Protein AF-A0A1Q7TUD4-F1 (afdb_monomer_lite)

Secondary structure (DSSP, 8-state):
-EEEEETTT-HHHHHHHHH--EE--SSGGG-EE--EEEEETT-BHHHHHHHHHHTTTT-EEEEE--EETTEEEEESSTTTPPEEEHHHHHHHHHHHHHHHHHHHHHTS-HHHHHHHHHHHHHHHSTT---S---HHHHHHHHHHHHHHHHHHTT-SSHHHHHHHHHHHHHHHHTT-SEEEEE-TT--HHHHHHHHHHHT-SEEEEESS-EEEEEE-EEE--HHHHHHHHHHHTS--SS----TT------------TTS--TT--------EEEEEEE--SSSS--EEEEEEES-HHHHHHHIIIII-TT----SS-EEEEEEE-TTTSSSSEE-TTSHHHHHTEEETTBPPSS---ST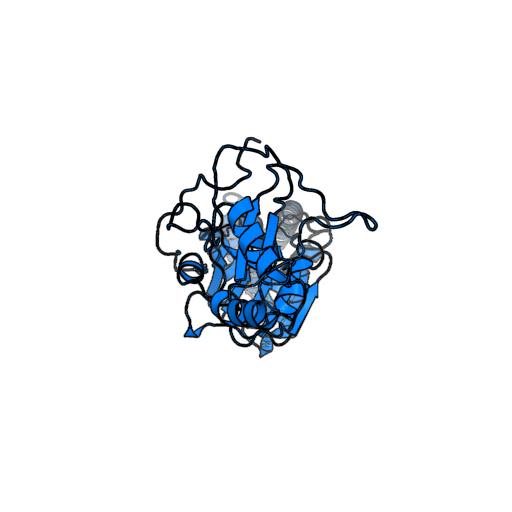T-TT-S--

Foldseek 3Di:
DEEEEACAQCVQVVQFCVQFQWFDALDNVPTDGHPYYHHDYLDALLVVLVVLLVVLVVLEYEYEAAAAQQAGQHANDPQPFDGLGLVLLVLLLVVLVLVVLVVVLVPDDLVVNQVSLVVSQCVLPNPPDDDGDHSVVSVVVVQVVLQVSCVNRPAPGSVRSVVSSVSQVSLLVSARQEYEYEYAQHHQSRQQSVCSSRNYVKYKYFNHGKDKEKEFAPQDAQLVVVVVQVVVPHAAPAAPDDPPDQDPPPDDDDDDPDDDDPRDDDDDDDAKGKHKDFNDLDDDRHIYMYIYTNHQVRVVVCCCQFAHPPGNDRDGMGMFMWGQPPPPDPHRIGHRPRPVRSQRMQMHPGGRPDDDPPPDDSPPPDD

Structure (mmCIF, N/CA/C/O backbone):
data_AF-A0A1Q7TUD4-F1
#
_entry.id   AF-A0A1Q7TUD4-F1
#
loop_
_atom_site.group_PDB
_atom_site.id
_atom_site.type_symbol
_atom_site.label_atom_id
_atom_site.label_alt_id
_atom_site.label_comp_id
_atom_site.label_asym_id
_atom_site.label_entity_id
_atom_site.label_seq_id
_atom_site.pdbx_PDB_ins_code
_atom_site.Cartn_x
_atom_site.Cartn_y
_atom_site.Cartn_z
_atom_site.occupancy
_atom_site.B_iso_or_equiv
_atom_site.auth_seq_id
_atom_site.auth_comp_id
_atom_site.auth_asym_id
_atom_site.auth_atom_id
_atom_site.pdbx_PDB_model_num
ATOM 1 N N . MET A 1 1 ? 1.289 -15.223 -5.614 1.00 92.19 1 MET A N 1
ATOM 2 C CA . MET A 1 1 ? 0.840 -14.013 -4.876 1.00 92.19 1 MET A CA 1
ATOM 3 C C . MET A 1 1 ? -0.143 -13.177 -5.706 1.00 92.19 1 MET A C 1
ATOM 5 O O . MET A 1 1 ? -0.110 -13.234 -6.935 1.00 92.19 1 MET A O 1
ATOM 9 N N . ARG A 1 2 ? -1.008 -12.377 -5.057 1.00 96.69 2 ARG A N 1
ATOM 10 C CA . ARG A 1 2 ? -1.878 -11.375 -5.712 1.00 96.69 2 ARG A CA 1
ATOM 11 C C . ARG A 1 2 ? -1.279 -9.967 -5.675 1.00 96.69 2 ARG A C 1
ATOM 13 O O . ARG A 1 2 ? -0.801 -9.537 -4.630 1.00 96.69 2 ARG A O 1
ATOM 20 N N . ALA A 1 3 ? -1.395 -9.243 -6.788 1.00 98.19 3 ALA A N 1
ATOM 21 C CA . ALA A 1 3 ? -1.060 -7.823 -6.887 1.00 98.19 3 ALA A CA 1
ATOM 22 C C . ALA A 1 3 ? -2.335 -6.966 -6.949 1.00 98.19 3 ALA A C 1
ATOM 24 O O . ALA A 1 3 ? -3.092 -7.058 -7.915 1.00 98.19 3 ALA A O 1
ATOM 25 N N . ILE A 1 4 ? -2.570 -6.139 -5.932 1.00 98.62 4 ILE A N 1
ATOM 26 C CA . ILE A 1 4 ? -3.662 -5.165 -5.838 1.00 98.62 4 ILE A CA 1
ATOM 27 C C . ILE A 1 4 ? -3.132 -3.831 -6.366 1.00 98.62 4 ILE A C 1
ATOM 29 O O . ILE A 1 4 ? -2.199 -3.272 -5.796 1.00 98.62 4 ILE A O 1
ATOM 33 N N . ILE A 1 5 ? -3.686 -3.333 -7.470 1.00 98.56 5 ILE A N 1
ATOM 34 C CA . ILE A 1 5 ? -3.103 -2.208 -8.215 1.00 98.56 5 ILE A CA 1
ATOM 35 C C . ILE A 1 5 ? -4.102 -1.062 -8.322 1.00 98.56 5 ILE A C 1
ATOM 37 O O . ILE A 1 5 ? -5.233 -1.279 -8.756 1.00 98.56 5 ILE A O 1
ATOM 41 N N . ASP A 1 6 ? -3.655 0.156 -8.017 1.00 97.69 6 ASP A N 1
ATOM 42 C CA . ASP A 1 6 ? -4.365 1.392 -8.344 1.00 97.69 6 ASP A CA 1
ATOM 43 C C . ASP A 1 6 ? -4.457 1.570 -9.865 1.00 97.69 6 ASP A C 1
ATOM 45 O O . ASP A 1 6 ? -3.569 2.121 -10.517 1.00 97.69 6 ASP A O 1
ATOM 49 N N . ALA A 1 7 ? -5.544 1.086 -10.454 1.00 97.06 7 ALA A N 1
ATOM 50 C CA . ALA A 1 7 ? -5.737 1.127 -11.896 1.00 97.06 7 ALA A CA 1
ATOM 51 C C . ALA A 1 7 ? -6.083 2.533 -12.405 1.00 97.06 7 ALA A C 1
ATOM 53 O O . ALA A 1 7 ? -5.987 2.779 -13.607 1.00 97.06 7 ALA A O 1
ATOM 54 N N . THR A 1 8 ? -6.486 3.448 -11.516 1.00 94.44 8 THR A N 1
ATOM 55 C CA . THR A 1 8 ? -6.792 4.837 -11.877 1.00 94.44 8 THR A CA 1
ATOM 56 C C . THR A 1 8 ? -5.534 5.698 -11.831 1.00 94.44 8 THR A C 1
ATOM 58 O O . THR A 1 8 ? -5.272 6.434 -12.779 1.00 94.44 8 THR A O 1
ATOM 61 N N . GLY A 1 9 ? -4.744 5.602 -10.758 1.00 91.88 9 GLY A N 1
ATOM 62 C CA . GLY A 1 9 ? -3.522 6.390 -10.584 1.00 91.88 9 GLY A CA 1
ATOM 63 C C . GLY A 1 9 ? -2.279 5.796 -11.253 1.00 91.88 9 GLY A C 1
ATOM 64 O O . GLY A 1 9 ? -1.357 6.544 -11.589 1.00 91.88 9 GLY A O 1
ATOM 65 N N . LEU A 1 10 ? -2.237 4.474 -11.462 1.00 94.06 10 LEU A N 1
ATOM 66 C CA . LEU A 1 10 ? -1.104 3.741 -12.041 1.00 94.06 10 LEU A CA 1
ATOM 67 C C . LEU A 1 10 ? -1.545 2.690 -13.089 1.00 94.06 10 LEU A C 1
ATOM 69 O O . LEU A 1 10 ? -1.155 1.520 -12.999 1.00 94.06 10 LEU A O 1
ATOM 73 N N . PRO A 1 11 ? -2.310 3.056 -14.137 1.00 95.38 11 PRO A N 1
ATOM 74 C CA . PRO A 1 11 ? -2.762 2.104 -15.163 1.00 95.38 11 PRO A CA 1
ATOM 75 C C . PRO A 1 11 ? -1.611 1.349 -15.855 1.00 95.38 11 PRO A C 1
ATOM 77 O O . PRO A 1 11 ? -1.751 0.194 -16.267 1.00 95.38 11 PRO A O 1
ATOM 80 N N . GLN A 1 12 ? -0.438 1.972 -15.951 1.00 95.44 12 GLN A N 1
ATOM 81 C CA . GLN A 1 12 ? 0.771 1.364 -16.491 1.00 95.44 12 GLN A CA 1
ATOM 82 C C . GLN A 1 12 ? 1.296 0.186 -15.658 1.00 95.44 12 GLN A C 1
ATOM 84 O O . GLN A 1 12 ? 1.829 -0.759 -16.238 1.00 95.44 12 GLN A O 1
ATOM 89 N N . ALA A 1 13 ? 1.077 0.172 -14.338 1.00 96.94 13 ALA A N 1
ATOM 90 C CA . ALA A 1 13 ? 1.470 -0.944 -13.480 1.00 96.94 13 ALA A CA 1
ATOM 91 C C . ALA A 1 13 ? 0.696 -2.225 -13.827 1.00 96.94 13 ALA A C 1
ATOM 93 O O . ALA A 1 13 ? 1.268 -3.312 -13.861 1.00 96.94 13 ALA A O 1
ATOM 94 N N . VAL A 1 14 ? -0.589 -2.102 -14.184 1.00 97.69 14 VAL A N 1
ATOM 95 C CA . VAL A 1 14 ? -1.398 -3.241 -14.654 1.00 97.69 14 VAL A CA 1
ATOM 96 C C . VAL A 1 14 ? -0.775 -3.860 -15.907 1.00 97.69 14 VAL A C 1
ATOM 98 O O . VAL A 1 14 ? -0.671 -5.081 -16.019 1.00 97.69 14 VAL A O 1
ATOM 101 N N . SER A 1 15 ? -0.343 -3.023 -16.852 1.00 96.38 15 SER A N 1
ATOM 102 C CA . SER A 1 15 ? 0.298 -3.482 -18.089 1.00 96.38 15 SER A CA 1
ATOM 103 C C . SER A 1 15 ? 1.679 -4.084 -17.827 1.00 96.38 15 SER A C 1
ATOM 105 O O . SER A 1 15 ? 2.001 -5.128 -18.392 1.00 96.38 15 SER A O 1
ATOM 107 N N . TYR A 1 16 ? 2.457 -3.460 -16.939 1.00 97.19 16 TYR A N 1
ATOM 108 C CA . TYR A 1 16 ? 3.763 -3.944 -16.503 1.00 97.19 16 TYR A CA 1
ATOM 109 C C . TYR A 1 16 ? 3.657 -5.352 -15.908 1.00 97.19 16 TYR A C 1
ATOM 111 O O . TYR A 1 16 ? 4.216 -6.285 -16.473 1.00 97.19 16 TYR A O 1
ATOM 119 N N . TYR A 1 17 ? 2.849 -5.557 -14.865 1.00 97.50 17 TYR A N 1
ATOM 120 C CA . TYR A 1 17 ? 2.770 -6.857 -14.187 1.00 97.50 17 TYR A CA 1
ATOM 121 C C . TYR A 1 17 ? 2.127 -7.965 -15.028 1.00 97.50 17 TYR A C 1
ATOM 123 O O . TYR A 1 17 ? 2.383 -9.148 -14.803 1.00 97.50 17 TYR A O 1
ATOM 131 N N . ARG A 1 18 ? 1.324 -7.622 -16.047 1.00 96.56 18 ARG A N 1
ATOM 132 C CA . ARG A 1 18 ? 0.854 -8.612 -17.035 1.00 96.56 18 ARG A CA 1
ATOM 133 C C . ARG A 1 18 ? 2.005 -9.188 -17.853 1.00 96.56 18 ARG A C 1
ATOM 135 O O . ARG A 1 18 ? 1.961 -10.371 -18.190 1.00 96.56 18 ARG A O 1
ATOM 142 N N . MET A 1 19 ? 2.986 -8.351 -18.184 1.00 96.75 19 MET A N 1
ATOM 143 C CA . MET A 1 19 ? 4.167 -8.705 -18.971 1.00 96.75 19 MET A CA 1
ATOM 144 C C . MET A 1 19 ? 5.291 -9.283 -18.103 1.00 96.75 19 MET A C 1
ATOM 146 O O . MET A 1 19 ? 5.994 -10.197 -18.531 1.00 96.75 19 MET A O 1
ATOM 150 N N . PHE A 1 20 ? 5.415 -8.781 -16.880 1.00 96.62 20 PHE A N 1
ATOM 151 C CA . PHE A 1 20 ? 6.489 -9.043 -15.935 1.00 96.62 20 PHE A CA 1
ATOM 152 C C . PHE A 1 20 ? 5.887 -9.585 -14.627 1.00 96.62 20 PHE A C 1
ATOM 154 O O . PHE A 1 20 ? 5.683 -8.829 -13.681 1.00 96.62 20 PHE A O 1
ATOM 161 N N . PRO A 1 21 ? 5.532 -10.884 -14.562 1.00 96.31 21 PRO A N 1
ATOM 162 C CA . PRO A 1 21 ? 4.754 -11.458 -13.461 1.00 96.31 21 PRO A CA 1
ATOM 163 C C . PRO A 1 21 ? 5.616 -11.819 -12.240 1.00 96.31 21 PRO A C 1
ATOM 165 O O . PRO A 1 21 ? 5.303 -12.763 -11.517 1.00 96.31 21 PRO A O 1
ATOM 168 N N . ARG A 1 22 ? 6.730 -11.124 -12.023 1.00 95.50 22 ARG A N 1
ATOM 169 C CA . ARG A 1 22 ? 7.575 -11.285 -10.838 1.00 95.50 22 ARG A CA 1
ATOM 170 C C . ARG A 1 22 ? 7.871 -9.926 -10.242 1.00 95.50 22 ARG A C 1
ATOM 172 O O . ARG A 1 22 ? 7.641 -8.904 -10.873 1.00 95.50 22 ARG A O 1
ATOM 179 N N . GLU A 1 23 ? 8.362 -9.912 -9.021 1.00 95.06 23 GLU A N 1
ATOM 180 C CA . GLU A 1 23 ? 8.777 -8.681 -8.369 1.00 95.06 23 GLU A CA 1
ATOM 181 C C . GLU A 1 23 ? 9.902 -9.019 -7.387 1.00 95.06 23 GLU A C 1
ATOM 183 O O . GLU A 1 23 ? 9.685 -9.838 -6.489 1.00 95.06 23 GLU A O 1
ATOM 188 N N . PRO A 1 24 ? 11.106 -8.451 -7.558 1.00 95.12 24 PRO A N 1
ATOM 189 C CA . PRO A 1 24 ? 12.178 -8.627 -6.593 1.00 95.12 24 PRO A CA 1
ATOM 190 C C . PRO A 1 24 ? 11.783 -8.055 -5.236 1.00 95.12 24 PRO A C 1
ATOM 192 O O . PRO A 1 24 ? 11.241 -6.950 -5.149 1.00 95.12 24 PRO A O 1
ATOM 195 N N . ALA A 1 25 ? 12.083 -8.795 -4.177 1.00 94.75 25 ALA A N 1
ATOM 196 C CA . ALA A 1 25 ? 11.963 -8.310 -2.809 1.00 94.75 25 ALA A CA 1
ATOM 197 C C . ALA A 1 25 ? 13.322 -7.827 -2.282 1.00 94.75 25 ALA A C 1
ATOM 199 O O . ALA A 1 25 ? 14.342 -7.860 -2.978 1.00 94.75 25 ALA A O 1
ATOM 200 N N . ARG A 1 26 ? 13.368 -7.375 -1.024 1.00 91.88 26 ARG A N 1
ATOM 201 C CA . ARG A 1 26 ? 14.638 -6.983 -0.391 1.00 91.88 26 ARG A CA 1
ATOM 202 C C . ARG A 1 26 ? 15.623 -8.157 -0.323 1.00 91.88 26 ARG A C 1
ATOM 204 O O . ARG A 1 26 ? 16.806 -7.975 -0.589 1.00 91.88 26 ARG A O 1
ATOM 211 N N . SER A 1 27 ? 15.131 -9.352 0.008 1.00 91.50 27 SER A N 1
ATOM 212 C CA . SER A 1 27 ? 15.886 -10.611 -0.052 1.00 91.50 27 SER A CA 1
ATOM 213 C C . SER A 1 27 ? 15.501 -11.396 -1.305 1.00 91.50 27 SER A C 1
ATOM 215 O O . SER A 1 27 ? 14.346 -11.364 -1.716 1.00 91.50 27 SER A O 1
ATOM 217 N N . SER A 1 28 ? 16.440 -12.125 -1.909 1.00 92.25 28 SER A N 1
ATOM 218 C CA . SER A 1 28 ? 16.157 -12.988 -3.067 1.00 92.25 28 SER A CA 1
ATOM 219 C C . SER A 1 28 ? 15.286 -14.192 -2.719 1.00 92.25 28 SER A C 1
ATOM 221 O O . SER A 1 28 ? 14.516 -14.648 -3.558 1.00 92.25 28 SER A O 1
ATOM 223 N N . GLU A 1 29 ? 15.364 -14.683 -1.481 1.00 92.50 29 GLU A N 1
ATOM 224 C CA . GLU A 1 29 ? 14.483 -15.741 -0.957 1.00 92.50 29 GLU A CA 1
ATOM 225 C C . GLU A 1 29 ? 13.015 -15.299 -0.909 1.00 92.50 29 GLU A C 1
ATOM 227 O O . GLU A 1 29 ? 12.105 -16.122 -0.918 1.00 92.50 29 GLU A O 1
ATOM 232 N N . ASP A 1 30 ? 12.803 -13.984 -0.893 1.00 93.25 30 ASP A N 1
ATOM 233 C CA . ASP A 1 30 ? 11.508 -13.339 -0.777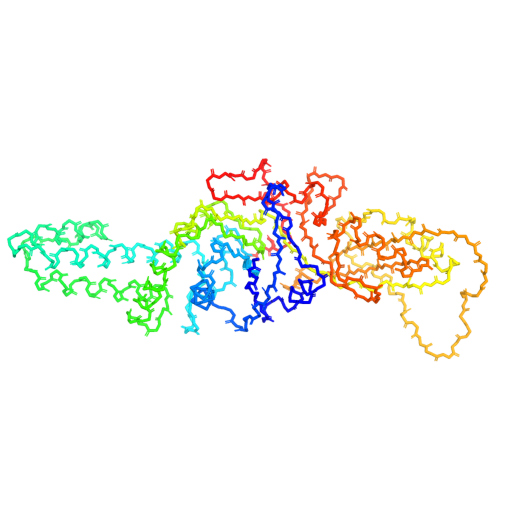 1.00 93.25 30 ASP A CA 1
ATOM 234 C C . ASP A 1 30 ? 10.919 -12.913 -2.133 1.00 93.25 30 ASP A C 1
ATOM 236 O O . ASP A 1 30 ? 9.838 -12.323 -2.168 1.00 93.25 30 ASP A O 1
ATOM 240 N N . ASP A 1 31 ? 11.599 -13.202 -3.247 1.00 95.19 31 ASP A N 1
ATOM 241 C CA . ASP A 1 31 ? 11.144 -12.812 -4.580 1.00 95.19 31 ASP A CA 1
ATOM 242 C C . ASP A 1 31 ? 9.741 -13.334 -4.890 1.00 95.19 31 ASP A C 1
ATOM 244 O O . ASP A 1 31 ? 9.399 -14.502 -4.695 1.00 95.19 31 ASP A O 1
ATOM 248 N N . MET A 1 32 ? 8.918 -12.445 -5.432 1.00 94.38 32 MET A N 1
ATOM 249 C CA . MET A 1 32 ? 7.503 -12.708 -5.619 1.00 94.38 32 MET A CA 1
ATOM 250 C C . MET A 1 32 ? 7.218 -13.195 -7.034 1.00 94.38 32 MET A C 1
ATOM 252 O O . MET A 1 32 ? 7.760 -12.679 -8.013 1.00 94.38 32 MET A O 1
ATOM 256 N N . THR A 1 33 ? 6.283 -14.138 -7.149 1.00 96.00 33 THR A N 1
ATOM 257 C CA . THR A 1 33 ? 5.599 -14.455 -8.409 1.00 96.00 33 THR A CA 1
ATOM 258 C C . THR A 1 33 ? 4.138 -14.024 -8.309 1.00 96.00 33 THR A C 1
ATOM 260 O O . THR A 1 33 ? 3.424 -14.370 -7.362 1.00 96.00 33 THR A O 1
ATOM 263 N N . ILE A 1 34 ? 3.704 -13.221 -9.278 1.00 96.25 34 ILE A N 1
ATOM 264 C CA . ILE A 1 34 ? 2.380 -12.610 -9.338 1.00 96.25 34 ILE A CA 1
ATOM 265 C C . ILE A 1 34 ? 1.499 -13.462 -10.243 1.00 96.25 34 ILE A C 1
ATOM 267 O O . ILE A 1 34 ? 1.597 -13.426 -11.471 1.00 96.25 34 ILE A O 1
ATOM 271 N N . ASP A 1 35 ? 0.597 -14.205 -9.616 1.00 94.75 35 ASP A N 1
ATOM 272 C CA . ASP A 1 35 ? -0.299 -15.133 -10.308 1.00 94.75 35 ASP A CA 1
ATOM 273 C C . ASP A 1 35 ? -1.588 -14.437 -10.742 1.00 94.75 35 ASP A C 1
ATOM 275 O O . ASP A 1 35 ? -2.213 -14.801 -11.739 1.00 94.75 35 ASP A O 1
ATOM 279 N N . ARG A 1 36 ? -1.991 -13.403 -9.994 1.00 97.12 36 ARG A N 1
ATOM 280 C CA . ARG A 1 36 ? -3.241 -12.682 -10.219 1.00 97.12 36 ARG A CA 1
ATOM 281 C C . ARG A 1 36 ? -3.070 -11.189 -9.990 1.00 97.12 36 ARG A C 1
ATOM 283 O O . ARG A 1 36 ? -2.603 -10.753 -8.942 1.00 97.12 36 ARG A O 1
ATOM 290 N N . ILE A 1 37 ? -3.526 -10.417 -10.968 1.00 98.19 37 ILE A N 1
ATOM 291 C CA . ILE A 1 37 ? -3.574 -8.956 -10.918 1.00 98.19 37 ILE A CA 1
ATOM 292 C C . ILE A 1 37 ? -5.011 -8.538 -10.627 1.00 98.19 37 ILE A C 1
ATOM 294 O O . ILE A 1 37 ? -5.938 -8.974 -11.313 1.00 98.19 37 ILE A O 1
ATOM 298 N N . ILE A 1 38 ? -5.184 -7.693 -9.619 1.00 98.38 38 ILE A N 1
ATOM 299 C CA . ILE A 1 38 ? -6.459 -7.139 -9.180 1.00 98.38 38 ILE A CA 1
ATOM 300 C C . ILE A 1 38 ? -6.406 -5.628 -9.419 1.00 98.38 38 ILE A C 1
ATOM 302 O O . ILE A 1 38 ? -5.927 -4.884 -8.561 1.00 98.38 38 ILE A O 1
ATOM 306 N N . PRO A 1 39 ? -6.839 -5.158 -10.602 1.00 98.25 39 PRO A N 1
ATOM 307 C CA . PRO A 1 39 ? -6.959 -3.733 -10.855 1.00 98.25 39 PRO A CA 1
ATOM 308 C C . PRO A 1 39 ? -8.140 -3.175 -10.052 1.00 98.25 39 PRO A C 1
ATOM 310 O O . PRO A 1 39 ? -9.272 -3.632 -10.207 1.00 98.25 39 PRO A O 1
ATOM 313 N N . VAL A 1 40 ? -7.876 -2.181 -9.209 1.00 97.94 40 VAL A N 1
ATOM 314 C CA . VAL A 1 40 ? -8.891 -1.459 -8.438 1.00 97.94 40 VAL A CA 1
ATOM 315 C C . VAL A 1 40 ? -8.960 -0.034 -8.969 1.00 97.94 40 VAL A C 1
ATOM 317 O O . VAL A 1 40 ? -7.983 0.711 -8.912 1.00 97.94 40 VAL A O 1
ATOM 320 N N . HIS A 1 41 ? -10.112 0.345 -9.514 1.00 96.19 41 HIS A N 1
ATOM 321 C CA . HIS A 1 41 ? -10.367 1.720 -9.935 1.00 96.19 41 HIS A CA 1
ATOM 322 C C . HIS A 1 41 ? -10.764 2.568 -8.728 1.00 96.19 41 HIS A C 1
ATOM 324 O O . HIS A 1 41 ? -11.562 2.123 -7.908 1.00 96.19 41 HIS A O 1
ATOM 330 N N . HIS A 1 42 ? -10.228 3.788 -8.648 1.00 93.94 42 HIS A N 1
ATOM 331 C CA . HIS A 1 42 ? -10.423 4.706 -7.521 1.00 93.94 42 HIS A CA 1
ATOM 332 C C . HIS A 1 42 ? -10.070 4.039 -6.187 1.00 93.94 42 HIS A C 1
ATOM 334 O O . HIS A 1 42 ? -10.904 3.940 -5.289 1.00 93.94 42 HIS A O 1
ATOM 340 N N . ILE A 1 43 ? -8.838 3.526 -6.098 1.00 95.69 43 ILE A N 1
ATOM 341 C CA . ILE A 1 43 ? -8.395 2.734 -4.954 1.00 95.69 43 ILE A CA 1
ATOM 342 C C . ILE A 1 43 ? -8.566 3.501 -3.634 1.00 95.69 43 ILE A C 1
ATOM 344 O O . ILE A 1 43 ? -8.269 4.693 -3.525 1.00 95.69 43 ILE A O 1
ATOM 348 N N . THR A 1 44 ? -9.028 2.784 -2.618 1.00 97.19 44 THR A N 1
ATOM 349 C CA . THR A 1 44 ? -9.092 3.240 -1.230 1.00 97.19 44 THR A CA 1
ATOM 350 C C . THR A 1 44 ? -8.444 2.187 -0.344 1.00 97.19 44 THR A C 1
ATOM 352 O O . THR A 1 44 ? -8.356 1.018 -0.733 1.00 97.19 44 THR A O 1
ATOM 355 N N . LEU A 1 45 ? -8.019 2.572 0.858 1.00 97.88 45 LEU A N 1
ATOM 356 C CA . LEU A 1 45 ? -7.499 1.609 1.826 1.00 97.88 45 LEU A CA 1
ATOM 357 C C . LEU A 1 45 ? -8.558 0.557 2.163 1.00 97.88 45 LEU A C 1
ATOM 359 O O . LEU A 1 45 ? -8.248 -0.624 2.216 1.00 97.88 45 LEU A O 1
ATOM 363 N N . GLU A 1 46 ? -9.817 0.964 2.317 1.00 97.44 46 GLU A N 1
ATOM 364 C CA . GLU A 1 46 ? -10.935 0.046 2.511 1.00 97.44 46 GLU A CA 1
ATOM 365 C C . GLU A 1 46 ? -11.030 -1.011 1.397 1.00 97.44 46 GLU A C 1
ATOM 367 O O . GLU A 1 46 ? -11.134 -2.202 1.691 1.00 97.44 46 GLU A O 1
ATOM 372 N N . ALA A 1 47 ? -10.926 -0.605 0.127 1.00 97.75 47 ALA A N 1
ATOM 373 C CA . ALA A 1 47 ? -10.941 -1.539 -0.996 1.00 97.75 47 ALA A CA 1
ATOM 374 C C . ALA A 1 47 ? -9.714 -2.466 -0.988 1.00 97.75 47 ALA A C 1
ATOM 376 O O . ALA A 1 47 ? -9.828 -3.642 -1.336 1.00 97.75 47 ALA A O 1
ATOM 377 N N . VAL A 1 48 ? -8.547 -1.967 -0.566 1.00 98.44 48 VAL A N 1
ATOM 378 C CA . VAL A 1 48 ? -7.349 -2.796 -0.360 1.00 98.44 48 VAL A CA 1
ATOM 379 C C . VAL A 1 48 ? -7.602 -3.848 0.719 1.00 98.44 48 VAL A C 1
ATOM 381 O O . VAL A 1 48 ? -7.320 -5.019 0.476 1.00 98.44 48 VAL A O 1
ATOM 384 N N . LEU A 1 49 ? -8.187 -3.474 1.864 1.00 98.56 49 LEU A N 1
ATOM 385 C CA . LEU A 1 49 ? -8.528 -4.414 2.937 1.00 98.56 49 LEU A CA 1
ATOM 386 C C . LEU A 1 49 ? -9.499 -5.497 2.450 1.00 98.56 49 LEU A C 1
ATOM 388 O O . LEU A 1 49 ? -9.290 -6.672 2.746 1.00 98.56 49 LEU A O 1
ATOM 392 N N . ASP A 1 50 ? -10.497 -5.143 1.636 1.00 98.38 50 ASP A N 1
ATOM 393 C CA . ASP A 1 50 ? -11.414 -6.120 1.034 1.00 98.38 50 ASP A CA 1
ATOM 394 C C . ASP A 1 50 ? -10.672 -7.134 0.150 1.00 98.38 50 ASP A C 1
ATOM 396 O O . ASP A 1 50 ? -10.898 -8.346 0.244 1.00 98.38 50 ASP A O 1
ATOM 400 N N . GLN A 1 51 ? -9.738 -6.663 -0.684 1.00 98.31 51 GLN A N 1
ATOM 401 C CA . GLN A 1 51 ? -8.935 -7.549 -1.530 1.00 98.31 51 GLN A CA 1
ATOM 402 C C . GLN A 1 51 ? -7.946 -8.396 -0.724 1.00 98.31 51 GLN A C 1
ATOM 404 O O . GLN A 1 51 ? -7.730 -9.560 -1.071 1.00 98.31 51 GLN A O 1
ATOM 409 N N . MET A 1 52 ? -7.387 -7.860 0.364 1.00 98.38 52 MET A N 1
ATOM 410 C CA . MET A 1 52 ? -6.572 -8.628 1.304 1.00 98.38 52 MET A CA 1
ATOM 411 C C . MET A 1 52 ? -7.404 -9.735 1.952 1.00 98.38 52 MET A C 1
ATOM 413 O O . MET A 1 52 ? -7.023 -10.897 1.889 1.00 98.38 52 MET A O 1
ATOM 417 N N . LEU A 1 53 ? -8.592 -9.445 2.483 1.00 98.25 53 LEU A N 1
ATOM 418 C CA . LEU A 1 53 ? -9.458 -10.470 3.077 1.00 98.25 53 LEU A CA 1
ATOM 419 C C . LEU A 1 53 ? -9.843 -11.567 2.075 1.00 98.25 53 LEU A C 1
ATOM 421 O O . LEU A 1 53 ? -9.835 -12.751 2.421 1.00 98.25 53 LEU A O 1
ATOM 425 N N . ALA A 1 54 ? -10.091 -11.205 0.815 1.00 97.38 54 ALA A N 1
ATOM 426 C CA . ALA A 1 54 ? -10.310 -12.169 -0.264 1.00 97.38 54 ALA A CA 1
ATOM 427 C C . ALA A 1 54 ? -9.056 -13.008 -0.600 1.00 97.38 54 ALA A C 1
ATOM 429 O O . ALA A 1 54 ? -9.167 -14.059 -1.241 1.00 97.38 54 ALA A O 1
ATOM 430 N N . ALA A 1 55 ? -7.869 -12.538 -0.213 1.00 94.94 55 ALA A N 1
ATOM 431 C CA . ALA A 1 55 ? -6.552 -13.140 -0.419 1.00 94.94 55 ALA A CA 1
ATOM 432 C C . ALA A 1 55 ? -5.959 -13.793 0.839 1.00 94.94 55 ALA A C 1
ATOM 434 O O . ALA A 1 55 ? -4.817 -14.236 0.802 1.00 94.94 55 ALA A O 1
ATOM 435 N N . LYS A 1 56 ? -6.702 -13.883 1.949 1.00 93.75 56 LYS A N 1
ATOM 436 C CA . LYS A 1 56 ? -6.171 -14.328 3.254 1.00 93.75 56 LYS A CA 1
ATOM 437 C C . LYS A 1 56 ? -5.474 -15.694 3.257 1.00 93.75 56 LYS A C 1
ATOM 439 O O . LYS A 1 56 ? -4.629 -15.934 4.111 1.00 93.75 56 LYS A O 1
ATOM 444 N N . ALA A 1 57 ? -5.819 -16.579 2.318 1.00 93.88 57 ALA A N 1
ATOM 445 C CA . ALA A 1 57 ? -5.165 -17.878 2.158 1.00 93.88 57 ALA A CA 1
ATOM 446 C C . ALA A 1 57 ? -3.734 -17.767 1.602 1.00 93.88 57 ALA A C 1
ATOM 448 O O . ALA A 1 57 ? -2.914 -18.632 1.882 1.00 93.88 57 ALA A O 1
ATOM 449 N N . ASP A 1 58 ? -3.434 -16.701 0.854 1.00 92.38 58 ASP A N 1
ATOM 450 C CA . ASP A 1 58 ? -2.134 -16.496 0.213 1.00 92.38 58 ASP A CA 1
ATOM 451 C C . ASP A 1 58 ? -1.083 -16.005 1.221 1.00 92.38 58 ASP A C 1
ATOM 453 O O . ASP A 1 58 ? 0.107 -16.145 0.964 1.00 92.38 58 ASP A O 1
ATOM 457 N N . ARG A 1 59 ? -1.519 -15.412 2.348 1.00 92.75 59 ARG A N 1
ATOM 458 C CA . ARG A 1 59 ? -0.706 -14.839 3.450 1.00 92.75 59 ARG A CA 1
ATOM 459 C C . ARG A 1 59 ? 0.290 -13.752 3.050 1.00 92.75 59 ARG A C 1
ATOM 461 O O . ARG A 1 59 ? 0.856 -13.098 3.924 1.00 92.75 59 ARG A O 1
ATOM 468 N N . GLU A 1 60 ? 0.418 -13.486 1.759 1.00 95.88 60 GLU A N 1
ATOM 469 C CA . GLU A 1 60 ? 1.243 -12.438 1.198 1.00 95.88 60 GLU A CA 1
ATOM 470 C C . GLU A 1 60 ? 0.524 -11.719 0.053 1.00 95.88 60 GLU A C 1
ATOM 472 O O . GLU A 1 60 ? -0.168 -12.334 -0.767 1.00 95.88 60 GLU A O 1
ATOM 477 N N . VAL A 1 61 ? 0.709 -10.404 -0.028 1.00 97.94 61 VAL A N 1
ATOM 478 C CA . VAL A 1 61 ? 0.130 -9.563 -1.085 1.00 97.94 61 VAL A CA 1
ATOM 479 C C . VAL A 1 61 ? 1.110 -8.485 -1.526 1.00 97.94 61 VAL A C 1
ATOM 481 O O . VAL A 1 61 ? 1.921 -8.007 -0.734 1.00 97.94 61 VAL A O 1
ATOM 484 N N . LEU A 1 62 ? 0.978 -8.075 -2.785 1.00 98.56 62 LEU A N 1
ATOM 485 C CA . LEU A 1 62 ? 1.628 -6.898 -3.343 1.00 98.56 62 LEU A CA 1
ATOM 486 C C . LEU A 1 62 ? 0.584 -5.791 -3.535 1.00 98.56 62 LEU A C 1
ATOM 488 O O . LEU A 1 62 ? -0.448 -6.020 -4.161 1.00 98.56 62 LEU A O 1
ATOM 492 N N . ILE A 1 63 ? 0.853 -4.590 -3.036 1.00 98.62 63 ILE A N 1
ATOM 493 C CA . ILE A 1 63 ? 0.033 -3.389 -3.225 1.00 98.62 63 ILE A CA 1
ATOM 494 C C . ILE A 1 63 ? 0.816 -2.407 -4.094 1.00 98.62 63 ILE A C 1
ATOM 496 O O . ILE A 1 63 ? 1.944 -2.050 -3.770 1.00 98.62 63 ILE A O 1
ATOM 500 N N . VAL A 1 64 ? 0.223 -1.934 -5.187 1.00 98.38 64 VAL A N 1
ATOM 501 C CA . VAL A 1 64 ? 0.856 -0.980 -6.108 1.00 98.38 64 VAL A CA 1
ATOM 502 C C . VAL A 1 64 ? 0.009 0.282 -6.169 1.00 98.38 64 VAL A C 1
ATOM 504 O O . VAL A 1 64 ? -1.111 0.258 -6.678 1.00 98.38 64 VAL A O 1
ATOM 507 N N . ALA A 1 65 ? 0.530 1.377 -5.626 1.00 97.25 65 ALA A N 1
ATOM 508 C CA . ALA A 1 65 ? -0.194 2.635 -5.463 1.00 97.25 65 ALA A CA 1
ATOM 509 C C . ALA A 1 65 ? 0.777 3.819 -5.391 1.00 97.25 65 ALA A C 1
ATOM 511 O O . ALA A 1 65 ? 1.989 3.638 -5.299 1.00 97.25 65 ALA A O 1
ATOM 512 N N . HIS A 1 66 ? 0.258 5.045 -5.412 1.00 94.88 66 HIS A N 1
ATOM 513 C CA . HIS A 1 66 ? 1.072 6.215 -5.087 1.00 94.88 66 HIS A CA 1
ATOM 514 C C . HIS A 1 66 ? 1.356 6.291 -3.585 1.00 94.88 66 HIS A C 1
ATOM 516 O O . HIS A 1 66 ? 0.560 5.856 -2.751 1.00 94.88 66 HIS A O 1
ATOM 522 N N . GLY A 1 67 ? 2.498 6.875 -3.242 1.00 94.38 67 GLY A N 1
ATOM 523 C CA . GLY A 1 67 ? 2.947 7.026 -1.865 1.00 94.38 67 GLY A CA 1
ATOM 524 C C . GLY A 1 67 ? 3.817 8.257 -1.689 1.00 94.38 67 GLY A C 1
ATOM 525 O O . GLY A 1 67 ? 4.252 8.883 -2.659 1.00 94.38 67 GLY A O 1
ATOM 526 N N . GLU A 1 68 ? 4.051 8.587 -0.429 1.00 92.81 68 GLU A N 1
ATOM 527 C CA . GLU A 1 68 ? 5.027 9.568 0.014 1.00 92.81 68 GLU A CA 1
ATOM 528 C C . GLU A 1 68 ? 5.649 9.130 1.346 1.00 92.81 68 GLU A C 1
ATOM 530 O O . GLU A 1 68 ? 5.260 8.119 1.933 1.00 92.81 68 GLU A O 1
ATOM 535 N N . ALA A 1 69 ? 6.582 9.933 1.867 1.00 93.75 69 ALA A N 1
ATOM 536 C CA . ALA A 1 69 ? 7.320 9.617 3.094 1.00 93.75 69 ALA A CA 1
ATOM 537 C C . ALA A 1 69 ? 6.411 9.317 4.295 1.00 93.75 69 ALA A C 1
ATOM 539 O O . ALA A 1 69 ? 6.794 8.546 5.169 1.00 93.75 69 ALA A O 1
ATOM 540 N N . ARG A 1 70 ? 5.206 9.898 4.316 1.00 96.12 70 ARG A N 1
ATOM 541 C CA . ARG A 1 70 ? 4.224 9.745 5.394 1.00 96.12 70 ARG A CA 1
ATOM 542 C C . ARG A 1 70 ? 3.251 8.582 5.197 1.00 96.12 70 ARG A C 1
ATOM 544 O O . ARG A 1 70 ? 2.515 8.285 6.127 1.00 96.12 70 ARG A O 1
ATOM 551 N N . GLY A 1 71 ? 3.202 7.929 4.034 1.00 96.69 71 GLY A N 1
ATOM 552 C CA . GLY A 1 71 ? 2.292 6.803 3.792 1.00 96.69 71 GLY A CA 1
ATOM 553 C C . GLY A 1 71 ? 1.741 6.737 2.374 1.00 96.69 71 GLY A C 1
ATOM 554 O O . GLY A 1 71 ? 2.381 7.166 1.415 1.00 96.69 71 GLY A O 1
ATOM 555 N N . LEU A 1 72 ? 0.550 6.160 2.232 1.00 97.25 72 LEU A N 1
ATOM 556 C CA . LEU A 1 72 ? -0.072 5.909 0.935 1.00 97.25 72 LEU A CA 1
ATOM 557 C C . LEU A 1 72 ? -0.971 7.074 0.515 1.00 97.25 72 LEU A C 1
ATOM 559 O O . LEU A 1 72 ? -1.827 7.533 1.275 1.00 97.25 72 LEU A O 1
ATOM 563 N N . ILE A 1 73 ? -0.826 7.511 -0.737 1.00 94.94 73 ILE A N 1
ATOM 564 C CA . ILE A 1 73 ? -1.675 8.546 -1.338 1.00 94.94 73 ILE A CA 1
ATOM 565 C C . ILE A 1 73 ? -2.928 7.865 -1.904 1.00 94.94 73 ILE A C 1
ATOM 567 O O . ILE A 1 73 ? -3.112 7.733 -3.110 1.00 94.94 73 ILE A O 1
ATOM 571 N N . MET A 1 74 ? -3.777 7.385 -1.000 1.00 95.44 74 MET A N 1
ATOM 572 C CA . MET A 1 74 ? -5.116 6.868 -1.287 1.00 95.44 74 MET A CA 1
ATOM 573 C C . MET A 1 74 ? -6.037 7.203 -0.121 1.00 95.44 74 MET A C 1
ATOM 575 O O . MET A 1 74 ? -5.588 7.229 1.021 1.00 95.44 74 MET A O 1
ATOM 579 N N . HIS A 1 75 ? -7.316 7.443 -0.380 1.00 96.38 75 HIS A N 1
ATOM 580 C CA . HIS A 1 75 ? -8.281 7.720 0.683 1.00 96.38 75 HIS A CA 1
ATOM 581 C C . HIS A 1 75 ? -8.504 6.482 1.565 1.00 96.38 75 HIS A C 1
ATOM 583 O O . HIS A 1 75 ? -8.498 5.359 1.061 1.00 96.38 75 HIS A O 1
ATOM 589 N N . LEU A 1 76 ? -8.738 6.666 2.870 1.00 96.00 76 LEU A N 1
ATOM 590 C CA . LEU A 1 76 ? -9.170 5.579 3.759 1.00 96.00 76 LEU A CA 1
ATOM 591 C C . LEU A 1 76 ? -10.435 4.866 3.242 1.00 96.00 76 LEU A C 1
ATOM 593 O O . LEU A 1 76 ? -10.480 3.640 3.237 1.00 96.00 76 LEU A O 1
ATOM 597 N N . SER A 1 77 ? -11.432 5.619 2.771 1.00 93.69 77 SER A N 1
ATOM 598 C CA . SER A 1 77 ? -12.689 5.114 2.207 1.00 93.69 77 SER A CA 1
ATOM 599 C C . SER A 1 77 ? -13.171 5.980 1.036 1.00 93.69 77 SER A C 1
ATOM 601 O O . SER A 1 77 ? -12.625 7.046 0.750 1.00 93.69 77 SER A O 1
ATOM 603 N N . ALA A 1 78 ? -14.214 5.537 0.330 1.00 85.00 78 ALA A N 1
ATOM 604 C CA . ALA A 1 78 ? -14.713 6.231 -0.864 1.00 85.00 78 ALA A CA 1
ATOM 605 C C . ALA A 1 78 ? -15.355 7.608 -0.571 1.00 85.00 78 ALA A C 1
ATOM 607 O O . ALA A 1 78 ? -15.534 8.424 -1.475 1.00 85.00 78 ALA A O 1
ATOM 608 N N . LYS A 1 79 ? -15.710 7.896 0.688 1.00 80.50 79 LYS A N 1
ATOM 609 C CA . LYS A 1 79 ? -16.500 9.072 1.088 1.00 80.50 79 LYS A CA 1
ATOM 610 C C . LYS A 1 79 ? -15.634 10.287 1.463 1.00 80.50 79 LYS A C 1
ATOM 612 O O . LYS A 1 79 ? -15.759 10.797 2.567 1.00 80.50 79 LYS A O 1
ATOM 617 N N . ARG A 1 80 ? -14.779 10.771 0.547 1.00 73.25 80 ARG A N 1
ATOM 618 C CA . ARG A 1 80 ? -13.899 11.954 0.755 1.00 73.25 80 ARG A CA 1
ATOM 619 C C . ARG A 1 80 ? -13.134 11.929 2.094 1.00 73.25 80 ARG A C 1
ATOM 621 O O . ARG A 1 80 ? -12.999 12.962 2.742 1.00 73.25 80 ARG A O 1
ATOM 628 N N . SER A 1 81 ? -12.643 10.759 2.496 1.00 83.44 81 SER A N 1
ATOM 629 C CA . SER A 1 81 ? -11.869 10.630 3.729 1.00 83.44 81 SER A CA 1
ATOM 630 C C . SER A 1 81 ? -10.460 11.211 3.571 1.00 83.44 81 SER A C 1
ATOM 632 O O . SER A 1 81 ? -9.989 11.447 2.456 1.00 83.44 81 SER A O 1
ATOM 634 N N . VAL A 1 82 ? -9.716 11.334 4.667 1.00 92.94 82 VAL A N 1
ATOM 635 C CA . VAL A 1 82 ? -8.280 11.643 4.601 1.00 92.94 82 VAL A CA 1
ATOM 636 C C . VAL A 1 82 ? -7.507 10.534 3.874 1.00 92.94 82 VAL A C 1
ATOM 638 O O . VAL A 1 82 ? -8.004 9.410 3.714 1.00 92.94 82 VAL A O 1
ATOM 641 N N . SER A 1 83 ? -6.299 10.853 3.407 1.00 95.06 83 SER A N 1
ATOM 642 C CA . SER A 1 83 ? -5.383 9.859 2.842 1.00 95.06 83 SER A CA 1
ATOM 643 C C . SER A 1 83 ? -4.871 8.895 3.918 1.00 95.06 83 SER A C 1
ATOM 645 O O . SER A 1 83 ? -4.785 9.256 5.091 1.00 95.06 83 SER A O 1
ATOM 647 N N . ALA A 1 84 ? -4.484 7.688 3.509 1.00 96.81 84 ALA A N 1
ATOM 648 C CA . ALA A 1 84 ? -3.882 6.631 4.320 1.00 96.81 84 ALA A CA 1
ATOM 649 C C . ALA A 1 84 ? -2.418 6.947 4.692 1.00 96.81 84 ALA A C 1
ATOM 651 O O . ALA A 1 84 ? -1.490 6.179 4.425 1.00 96.81 84 ALA A O 1
ATOM 652 N N . LEU A 1 85 ? -2.223 8.121 5.291 1.00 97.12 85 LEU A N 1
ATOM 653 C CA . LEU A 1 85 ? -0.970 8.561 5.888 1.00 97.12 85 LEU A CA 1
ATOM 654 C C . LEU A 1 85 ? -0.875 8.057 7.329 1.00 97.12 85 LEU A C 1
ATOM 656 O O . LEU A 1 85 ? -1.893 7.752 7.955 1.00 97.12 85 LEU A O 1
ATOM 660 N N . LYS A 1 86 ? 0.348 8.017 7.856 1.00 96.75 86 LYS A N 1
ATOM 661 C CA . LYS A 1 86 ? 0.693 7.565 9.204 1.00 96.75 86 LYS A CA 1
ATOM 662 C C . LYS A 1 86 ? -0.284 8.071 10.263 1.00 96.75 86 LYS A C 1
ATOM 664 O O . LYS A 1 86 ? -0.841 7.275 11.006 1.00 96.75 86 LYS A O 1
ATOM 669 N N . GLU A 1 87 ? -0.546 9.375 10.314 1.00 96.94 87 GLU A N 1
ATOM 670 C CA . GLU A 1 87 ? -1.394 9.974 11.348 1.00 96.94 87 GLU A CA 1
ATOM 671 C C . GLU A 1 87 ? -2.827 9.429 11.302 1.00 96.94 87 GLU A C 1
ATOM 673 O O . GLU A 1 87 ? -3.445 9.195 12.341 1.00 96.94 87 GLU A O 1
ATOM 678 N N . ALA A 1 88 ? -3.346 9.189 10.097 1.00 97.06 88 ALA A N 1
ATOM 679 C CA . ALA A 1 88 ? -4.671 8.627 9.893 1.00 97.06 88 ALA A CA 1
ATOM 680 C C . ALA A 1 88 ? -4.714 7.132 10.253 1.00 97.06 88 ALA A C 1
ATOM 682 O O . ALA A 1 88 ? -5.646 6.694 10.927 1.00 97.06 88 ALA A O 1
ATOM 683 N N . LEU A 1 89 ? -3.697 6.357 9.862 1.00 97.94 89 LEU A N 1
ATOM 684 C CA . LEU A 1 89 ? -3.574 4.933 10.201 1.00 97.94 89 LEU A CA 1
ATOM 685 C C . LEU A 1 89 ? -3.432 4.716 11.717 1.00 97.94 89 LEU A C 1
ATOM 687 O O . LEU A 1 89 ? -4.109 3.857 12.294 1.00 97.94 89 LEU A O 1
ATOM 691 N N . ASP A 1 90 ? -2.604 5.531 12.371 1.00 97.75 90 ASP A N 1
ATOM 692 C CA . ASP A 1 90 ? -2.405 5.523 13.821 1.00 97.75 90 ASP A CA 1
ATOM 693 C C . ASP A 1 90 ? -3.702 5.910 14.545 1.00 97.75 90 ASP A C 1
ATOM 695 O O . ASP A 1 90 ? -4.095 5.270 15.523 1.00 97.75 90 ASP A O 1
ATOM 699 N N . LEU A 1 91 ? -4.415 6.929 14.052 1.00 96.94 91 LEU A N 1
ATOM 700 C CA . LEU A 1 91 ? -5.704 7.337 14.602 1.00 96.94 91 LEU A CA 1
ATOM 701 C C . LEU A 1 91 ? -6.742 6.210 14.514 1.00 96.94 91 LEU A C 1
ATOM 703 O O . LEU A 1 91 ? -7.325 5.859 15.539 1.00 96.94 91 LEU A O 1
ATOM 707 N N . VAL A 1 92 ? -6.933 5.599 13.340 1.00 97.56 92 VAL A N 1
ATOM 708 C CA . VAL A 1 92 ? -7.879 4.482 13.164 1.00 97.56 92 VAL A CA 1
ATOM 709 C C . VAL A 1 92 ? -7.498 3.294 14.057 1.00 97.56 92 VAL A C 1
ATOM 711 O O . VAL A 1 92 ? -8.366 2.711 14.708 1.00 97.56 92 VAL A O 1
ATOM 714 N N . SER A 1 93 ? -6.204 2.978 14.171 1.00 97.25 93 SER A N 1
ATOM 715 C CA . SER A 1 93 ? -5.714 1.914 15.058 1.00 97.25 93 SER A CA 1
ATOM 716 C C . SER A 1 93 ? -6.019 2.188 16.532 1.00 97.25 93 SER A C 1
ATOM 718 O O . SER A 1 93 ? -6.504 1.292 17.228 1.00 97.25 93 SER A O 1
ATOM 720 N N . ARG A 1 94 ? -5.783 3.419 17.010 1.00 97.44 94 ARG A N 1
ATOM 721 C CA . ARG A 1 94 ? -6.098 3.829 18.390 1.00 97.44 94 ARG A CA 1
ATOM 722 C C . ARG A 1 94 ? -7.595 3.773 18.673 1.00 97.44 94 ARG A C 1
ATOM 724 O O . ARG A 1 94 ? -7.988 3.264 19.719 1.00 97.44 94 ARG A O 1
ATOM 731 N N . VAL A 1 95 ? -8.435 4.235 17.743 1.00 97.88 95 VAL A N 1
ATOM 732 C CA . VAL A 1 95 ? -9.897 4.125 17.890 1.00 97.88 95 VAL A CA 1
ATOM 733 C C . VAL A 1 95 ? -10.328 2.661 17.944 1.00 97.88 95 VAL A C 1
ATOM 735 O O . VAL A 1 95 ? -11.146 2.299 18.787 1.00 97.88 95 VAL A O 1
ATOM 738 N N . GLY A 1 96 ? -9.736 1.797 17.116 1.00 97.31 96 GLY A N 1
ATOM 739 C CA . GLY A 1 96 ? -9.989 0.358 17.169 1.00 97.31 96 GLY A CA 1
ATOM 740 C C . GLY A 1 96 ? -9.655 -0.259 18.529 1.00 97.31 96 GLY A C 1
ATOM 741 O O . GLY A 1 96 ? -10.463 -1.011 19.074 1.00 97.31 96 GLY A O 1
ATOM 742 N N . ALA A 1 97 ? -8.513 0.107 19.119 1.00 96.56 97 ALA A N 1
ATOM 743 C CA . ALA A 1 97 ? -8.136 -0.331 20.464 1.00 96.56 97 ALA A CA 1
ATOM 744 C C . ALA A 1 97 ? -9.105 0.191 21.542 1.00 96.56 97 ALA A C 1
ATOM 746 O O . ALA A 1 97 ? -9.511 -0.559 22.431 1.00 96.56 97 ALA A O 1
ATOM 747 N N . ALA A 1 98 ? -9.534 1.451 21.434 1.00 98.00 98 ALA A N 1
ATOM 748 C CA . ALA A 1 98 ? -10.502 2.057 22.344 1.00 98.00 98 ALA A CA 1
ATOM 749 C C . ALA A 1 98 ? -11.874 1.359 22.288 1.00 98.00 98 ALA A C 1
ATOM 751 O O . ALA A 1 98 ? -12.475 1.092 23.328 1.00 98.00 98 ALA A O 1
ATOM 752 N N . LEU A 1 99 ? -12.350 1.005 21.088 1.00 97.81 99 LEU A N 1
ATOM 753 C CA . LEU A 1 99 ? -13.590 0.245 20.892 1.00 97.81 99 LEU A CA 1
ATOM 754 C C . LEU A 1 99 ? -13.505 -1.160 21.496 1.00 97.81 99 LEU A C 1
ATOM 756 O O . LEU A 1 99 ? -14.435 -1.590 22.182 1.00 97.81 99 LEU A O 1
ATOM 760 N N . ALA A 1 100 ? -12.381 -1.856 21.301 1.00 96.31 100 ALA A N 1
ATOM 761 C CA . ALA A 1 100 ? -12.146 -3.155 21.927 1.00 96.31 100 ALA A CA 1
ATOM 762 C C . ALA A 1 100 ? -12.143 -3.046 23.461 1.00 96.31 100 ALA A C 1
ATOM 764 O O . ALA A 1 100 ? -12.765 -3.861 24.145 1.00 96.31 100 ALA A O 1
ATOM 765 N N . ARG A 1 101 ? -11.518 -1.997 24.015 1.00 97.75 101 ARG A N 1
ATOM 766 C CA . ARG A 1 101 ? -11.504 -1.770 25.464 1.00 97.75 101 ARG A CA 1
ATOM 767 C C . ARG A 1 101 ? -12.882 -1.426 26.015 1.00 97.75 101 ARG A C 1
ATOM 769 O O . ARG A 1 101 ? -13.265 -1.980 27.038 1.00 97.75 101 ARG A O 1
ATOM 776 N N . ARG A 1 102 ? -13.671 -0.608 25.315 1.00 97.56 102 ARG A N 1
ATOM 777 C CA . ARG A 1 102 ? -15.086 -0.370 25.643 1.00 97.56 102 ARG A CA 1
ATOM 778 C C . ARG A 1 102 ? -15.879 -1.676 25.714 1.00 97.56 102 ARG A C 1
ATOM 780 O O . ARG A 1 102 ? -16.634 -1.873 26.663 1.00 97.56 102 ARG A O 1
ATOM 787 N N . ALA A 1 103 ? -15.709 -2.571 24.740 1.00 97.25 103 ALA A N 1
ATOM 788 C CA . ALA A 1 103 ? -16.381 -3.870 24.751 1.00 97.25 103 ALA A CA 1
ATOM 789 C C . ALA A 1 103 ? -15.965 -4.720 25.965 1.00 97.25 103 ALA A C 1
ATOM 791 O O . ALA A 1 103 ? -16.826 -5.303 26.621 1.00 97.25 103 ALA A O 1
ATOM 792 N N . ALA A 1 104 ? -14.674 -4.727 26.312 1.00 97.44 104 ALA A N 1
ATOM 793 C CA . ALA A 1 104 ? -14.173 -5.415 27.500 1.00 97.44 104 ALA A CA 1
ATOM 794 C C . ALA A 1 104 ? -14.731 -4.823 28.805 1.00 97.44 104 ALA A C 1
ATOM 796 O O . ALA A 1 104 ? -15.129 -5.579 29.684 1.00 97.44 104 ALA A O 1
ATOM 797 N N . ILE A 1 105 ? -14.823 -3.492 28.919 1.00 97.81 105 ILE A N 1
ATOM 798 C CA . ILE A 1 105 ? -15.405 -2.819 30.091 1.00 97.81 105 ILE A CA 1
ATOM 799 C C . ILE A 1 105 ? -16.873 -3.220 30.264 1.00 97.81 105 ILE A C 1
ATOM 801 O O . ILE A 1 105 ? -17.278 -3.589 31.359 1.00 97.81 105 ILE A O 1
ATOM 805 N N . ARG A 1 106 ? -17.665 -3.243 29.185 1.00 96.88 106 ARG A N 1
ATOM 806 C CA . ARG A 1 106 ? -19.081 -3.659 29.234 1.00 96.88 106 ARG A CA 1
ATOM 807 C C . ARG A 1 106 ? -19.299 -5.085 29.741 1.00 96.88 106 ARG A C 1
ATOM 809 O O . ARG A 1 106 ? -20.381 -5.380 30.237 1.00 96.88 106 ARG A O 1
ATOM 816 N N . ALA A 1 107 ? -18.302 -5.955 29.603 1.00 96.94 107 ALA A N 1
ATOM 817 C CA . ALA A 1 107 ? -18.355 -7.328 30.094 1.00 96.94 107 ALA A CA 1
ATOM 818 C C . ALA A 1 107 ? -17.991 -7.461 31.589 1.00 96.94 107 ALA A C 1
ATOM 820 O O . ALA A 1 107 ? -18.119 -8.549 32.146 1.00 96.94 107 ALA A O 1
ATOM 821 N N . GLN A 1 108 ? -17.531 -6.386 32.242 1.00 96.50 108 GLN A N 1
ATOM 822 C CA . GLN A 1 108 ? -17.168 -6.373 33.664 1.00 96.50 108 GLN A CA 1
ATOM 823 C C . GLN A 1 108 ? -18.391 -6.207 34.577 1.00 96.50 108 GLN A C 1
ATOM 825 O O . GLN A 1 108 ? -19.476 -5.820 34.134 1.00 96.50 108 GLN A O 1
ATOM 830 N N . SER A 1 109 ? -18.191 -6.435 35.880 1.00 93.75 109 SER A N 1
ATOM 831 C CA . SER A 1 109 ? -19.189 -6.132 36.908 1.00 93.75 109 SER A CA 1
ATOM 832 C C . SER A 1 109 ? -19.481 -4.624 36.974 1.00 93.75 109 SER A C 1
ATOM 834 O O . SER A 1 109 ? -18.611 -3.801 36.688 1.00 93.75 109 SER A O 1
ATOM 836 N N . ALA A 1 110 ? -20.694 -4.238 37.382 1.00 86.81 110 ALA A N 1
ATOM 837 C CA . ALA A 1 110 ? -21.087 -2.825 37.461 1.00 86.81 110 ALA A CA 1
ATOM 838 C C . ALA A 1 110 ? -20.166 -1.990 38.375 1.00 86.81 110 ALA A C 1
ATOM 840 O O . ALA A 1 110 ? -19.924 -0.818 38.091 1.00 86.81 110 ALA A O 1
ATOM 841 N N . THR A 1 111 ? -19.628 -2.598 39.437 1.00 84.50 111 THR A N 1
ATOM 842 C CA . THR A 1 111 ? -18.698 -1.955 40.376 1.00 84.50 111 THR A CA 1
ATOM 843 C C . THR A 1 111 ? -17.354 -1.629 39.718 1.00 84.50 111 THR A C 1
ATOM 845 O O . THR A 1 111 ? -16.793 -0.565 39.964 1.00 84.50 111 THR A O 1
ATOM 848 N N . ASP A 1 112 ? -16.862 -2.504 38.839 1.00 93.06 112 ASP A N 1
ATOM 849 C CA . ASP A 1 112 ? -15.551 -2.346 38.192 1.00 93.06 112 ASP A CA 1
ATOM 850 C C . ASP A 1 112 ? -15.607 -1.435 36.957 1.00 93.06 112 ASP A C 1
ATOM 852 O O . ASP A 1 112 ? -14.616 -0.791 36.597 1.00 93.06 112 ASP A O 1
ATOM 856 N N . GLN A 1 113 ? -16.780 -1.336 36.321 1.00 95.44 113 GLN A N 1
ATOM 857 C CA . GLN A 1 113 ? -16.968 -0.553 35.100 1.00 95.44 113 GLN A CA 1
ATOM 858 C C . GLN A 1 113 ? -16.599 0.919 35.275 1.00 95.44 113 GLN A C 1
ATOM 860 O O . GLN A 1 113 ? -15.924 1.473 34.410 1.00 95.44 113 GLN A O 1
ATOM 865 N N . ALA A 1 114 ? -17.018 1.558 36.372 1.00 91.25 114 ALA A N 1
ATOM 866 C CA . ALA A 1 114 ? -16.763 2.983 36.596 1.00 91.25 114 ALA A CA 1
ATOM 867 C C . ALA A 1 114 ? -15.256 3.292 36.633 1.00 91.25 114 ALA A C 1
ATOM 869 O O . ALA A 1 114 ? -14.785 4.180 35.923 1.00 91.25 114 ALA A O 1
ATOM 870 N N . SER A 1 115 ? -14.481 2.502 37.379 1.00 92.44 115 SER A N 1
ATOM 871 C CA . SER A 1 115 ? -13.023 2.646 37.464 1.00 92.44 115 SER A CA 1
ATOM 872 C C . SER A 1 115 ? -12.343 2.433 36.108 1.00 92.44 115 SER A C 1
ATOM 874 O O . SER A 1 115 ? -11.510 3.243 35.694 1.00 92.44 115 SER A O 1
ATOM 876 N N . SER A 1 116 ? -12.729 1.386 35.371 1.00 96.81 116 SER A N 1
ATOM 877 C CA . SER A 1 116 ? -12.154 1.092 34.052 1.00 96.81 116 SER A CA 1
ATOM 878 C C . SER A 1 116 ? -12.506 2.150 33.000 1.00 96.81 116 SER A C 1
ATOM 880 O O . SER A 1 116 ? -11.673 2.484 32.152 1.00 96.81 116 SER A O 1
ATOM 882 N N . TRP A 1 117 ? -13.717 2.711 33.064 1.00 97.00 117 TRP A N 1
ATOM 883 C CA . TRP A 1 117 ? -14.122 3.845 32.236 1.00 97.00 117 TRP A CA 1
ATOM 884 C C . TRP A 1 117 ? -13.292 5.090 32.529 1.00 97.00 117 TRP A C 1
ATOM 886 O O . TRP A 1 117 ? -12.872 5.760 31.589 1.00 97.00 117 TRP A O 1
ATOM 896 N N . GLY A 1 118 ? -13.004 5.364 33.803 1.00 94.62 118 GLY A N 1
ATOM 897 C CA . GLY A 1 118 ? -12.176 6.501 34.205 1.00 94.62 118 GLY A CA 1
ATOM 898 C C . GLY A 1 118 ? -10.763 6.391 33.640 1.00 94.62 118 GLY A C 1
ATOM 899 O O . GLY A 1 118 ? -10.261 7.335 33.035 1.00 94.62 118 GLY A O 1
ATOM 900 N N . ALA A 1 119 ? -10.162 5.201 33.732 1.00 95.88 119 ALA A N 1
ATOM 901 C CA . ALA A 1 119 ? -8.852 4.927 33.147 1.00 95.88 119 ALA A CA 1
ATOM 902 C C . ALA A 1 119 ? -8.846 5.052 31.611 1.00 95.88 119 ALA A C 1
ATOM 904 O O . ALA A 1 119 ? -7.878 5.541 31.033 1.00 95.88 119 ALA A O 1
ATOM 905 N N . LEU A 1 120 ? -9.913 4.614 30.927 1.00 97.38 120 LEU A N 1
ATOM 906 C CA . LEU A 1 120 ? -10.066 4.813 29.480 1.00 97.38 120 LEU A CA 1
ATOM 907 C C . LEU A 1 120 ? -10.219 6.277 29.093 1.00 97.38 120 LEU A C 1
ATOM 909 O O . LEU A 1 120 ? -9.561 6.714 28.152 1.00 97.38 120 LEU A O 1
ATOM 913 N N . ALA A 1 121 ? -11.035 7.035 29.812 1.00 96.19 121 ALA A N 1
ATOM 914 C CA . ALA A 1 121 ? -11.216 8.446 29.525 1.00 96.19 121 ALA A CA 1
ATOM 915 C C . ALA A 1 121 ? -9.909 9.237 29.700 1.00 96.19 121 ALA A C 1
ATOM 917 O O . ALA A 1 121 ? -9.538 10.001 28.807 1.00 96.19 121 ALA A O 1
ATOM 918 N N . GLU A 1 122 ? -9.165 8.978 30.778 1.00 94.81 122 GLU A N 1
ATOM 919 C CA . GLU A 1 122 ? -7.891 9.649 31.051 1.00 94.81 122 GLU A CA 1
ATOM 920 C C . GLU A 1 122 ? -6.808 9.320 30.013 1.00 94.81 122 GLU A C 1
ATOM 922 O O . GLU A 1 122 ? -6.072 10.205 29.588 1.00 94.81 122 GLU A O 1
ATOM 927 N N . GLU A 1 123 ? -6.741 8.076 29.532 1.00 95.62 123 GLU A N 1
ATOM 928 C CA . GLU A 1 123 ? -5.802 7.703 28.466 1.00 95.62 123 GLU A CA 1
ATOM 929 C C . GLU A 1 123 ? -6.136 8.373 27.128 1.00 95.62 123 GLU A C 1
ATOM 931 O O . GLU A 1 123 ? -5.246 8.849 26.422 1.00 95.62 123 GLU A O 1
ATOM 936 N N . LEU A 1 124 ? -7.419 8.398 26.758 1.00 95.81 124 LEU A N 1
ATOM 937 C CA . LEU A 1 124 ? -7.853 8.954 25.476 1.00 95.81 124 LEU A CA 1
ATOM 938 C C . LEU A 1 124 ? -7.798 10.484 25.456 1.00 95.81 124 LEU A C 1
ATOM 940 O O . LEU A 1 124 ? -7.548 11.079 24.405 1.00 95.81 124 LEU A O 1
ATOM 944 N N . LYS A 1 125 ? -8.078 11.123 26.595 1.00 95.06 125 LYS A N 1
ATOM 945 C CA . LYS A 1 125 ? -8.072 12.576 26.759 1.00 95.06 125 LYS A CA 1
ATOM 946 C C . LYS A 1 125 ? -7.772 12.916 28.225 1.00 95.06 125 LYS A C 1
ATOM 948 O O . LYS A 1 125 ? -8.712 12.980 29.024 1.00 95.06 125 LYS A O 1
ATOM 953 N N . PRO A 1 126 ? -6.498 13.166 28.572 1.00 94.50 126 PRO A N 1
ATOM 954 C CA . PRO A 1 126 ? -6.113 13.503 29.936 1.00 94.50 126 PRO A CA 1
ATOM 955 C C . PRO A 1 126 ? -6.899 14.693 30.494 1.00 94.50 126 PRO A C 1
ATOM 957 O O . PRO A 1 126 ? -7.139 15.677 29.786 1.00 94.50 126 PRO A O 1
ATOM 960 N N . GLY A 1 127 ? -7.327 14.592 31.751 1.00 91.44 127 GLY A N 1
ATOM 961 C CA . GLY A 1 127 ? -8.159 15.585 32.429 1.00 91.44 127 GLY A CA 1
ATOM 962 C C . GLY A 1 127 ? -9.633 15.591 32.007 1.00 91.44 127 GLY A C 1
ATOM 963 O O . GLY A 1 127 ? -10.360 16.523 32.357 1.00 91.44 127 GLY A O 1
ATOM 964 N N . SER A 1 128 ? -10.096 14.587 31.252 1.00 89.00 128 SER A N 1
ATOM 965 C CA . SER A 1 128 ? -11.511 14.466 30.863 1.00 89.00 128 SER A CA 1
ATOM 966 C C . SER A 1 128 ? -12.418 13.966 31.989 1.00 89.00 128 SER A C 1
ATOM 968 O O . SER A 1 128 ? -13.632 14.169 31.921 1.00 89.00 128 SER A O 1
ATOM 970 N N . VAL A 1 129 ? -11.845 13.357 33.029 1.00 85.00 129 VAL A N 1
ATOM 971 C CA . VAL A 1 129 ? -12.565 12.883 34.213 1.00 85.00 129 VAL A CA 1
ATOM 972 C C . VAL A 1 129 ? -12.469 13.929 35.321 1.00 85.00 129 VAL A C 1
ATOM 974 O O . VAL A 1 129 ? -11.386 14.216 35.826 1.00 85.00 129 VAL A O 1
ATOM 977 N N . GLN A 1 130 ? -13.609 14.488 35.727 1.00 85.19 130 GLN A N 1
ATOM 978 C CA . GLN A 1 130 ? -13.709 15.397 36.871 1.00 85.19 130 GLN A CA 1
ATOM 979 C C . GLN A 1 130 ? -14.805 14.903 37.819 1.00 85.19 130 GLN A C 1
ATOM 981 O O . GLN A 1 130 ? -15.975 14.865 37.451 1.00 85.19 130 GLN A O 1
ATOM 986 N N . GLY A 1 131 ? -14.426 14.533 39.045 1.00 86.62 131 GLY A N 1
ATOM 987 C CA . GLY A 1 131 ? -15.360 14.018 40.049 1.00 86.62 131 GLY A CA 1
ATOM 988 C C . GLY A 1 131 ? -15.854 12.593 39.772 1.00 86.62 131 GLY A C 1
ATOM 989 O O . GLY A 1 131 ? -15.255 11.841 39.005 1.00 86.62 131 GLY A O 1
ATOM 990 N N . ALA A 1 132 ? -16.933 12.206 40.454 1.00 87.94 132 ALA A N 1
ATOM 991 C CA . ALA A 1 132 ? -17.603 10.928 40.230 1.00 87.94 132 ALA A CA 1
ATOM 992 C C . ALA A 1 132 ? -18.523 11.011 39.003 1.00 87.94 132 ALA A C 1
ATOM 994 O O . ALA A 1 132 ? -19.180 12.026 38.790 1.00 87.94 132 ALA A O 1
ATOM 995 N N . PHE A 1 133 ? -18.595 9.929 38.231 1.00 91.75 133 PHE A N 1
ATOM 996 C CA . PHE A 1 133 ? -19.472 9.807 37.069 1.00 91.75 133 PHE A CA 1
ATOM 997 C C . PHE A 1 133 ? -20.108 8.415 37.031 1.00 91.75 133 PHE A C 1
ATOM 999 O O . PHE A 1 133 ? -19.600 7.445 37.598 1.00 91.75 133 PHE A O 1
ATOM 1006 N N . THR A 1 134 ? -21.236 8.317 36.344 1.00 93.25 134 THR A N 1
ATOM 1007 C CA . THR A 1 134 ? -21.961 7.070 36.100 1.00 93.25 134 THR A CA 1
ATOM 1008 C C . THR A 1 134 ? -21.478 6.386 34.820 1.00 93.25 134 THR A C 1
ATOM 1010 O O . THR A 1 134 ? -20.980 7.026 33.893 1.00 93.25 134 THR A O 1
ATOM 1013 N N . VAL A 1 135 ? -21.698 5.073 34.704 1.00 93.56 135 VAL A N 1
ATOM 1014 C CA . VAL A 1 135 ? -21.409 4.321 33.464 1.00 93.56 135 VAL A CA 1
ATOM 1015 C C . VAL A 1 135 ? -22.124 4.932 32.250 1.00 93.56 135 VAL A C 1
ATOM 1017 O O . VAL A 1 135 ? -21.557 4.994 31.161 1.00 93.56 135 VAL A O 1
ATOM 1020 N N . HIS A 1 136 ? -23.351 5.430 32.433 1.00 94.56 136 HIS A N 1
ATOM 1021 C CA . HIS A 1 136 ? -24.108 6.076 31.362 1.00 94.56 136 HIS A CA 1
ATOM 1022 C C . HIS A 1 136 ? -23.432 7.364 30.864 1.00 94.56 136 HIS A C 1
ATOM 1024 O O . HIS A 1 136 ? -23.324 7.577 29.656 1.00 94.56 136 HIS A O 1
ATOM 1030 N N . GLU A 1 137 ? -22.932 8.200 31.776 1.00 94.69 137 GLU A N 1
ATOM 1031 C CA . GLU A 1 137 ? -22.200 9.422 31.423 1.00 94.69 137 GLU A CA 1
ATOM 1032 C C . GLU A 1 137 ? -20.882 9.109 30.707 1.00 94.69 137 GLU A C 1
ATOM 1034 O O . GLU A 1 137 ? -20.555 9.778 29.723 1.00 94.69 137 GLU A O 1
ATOM 1039 N N . ALA A 1 138 ? -20.168 8.063 31.136 1.00 94.94 138 ALA A N 1
ATOM 1040 C CA . ALA A 1 138 ? -18.949 7.599 30.475 1.00 94.94 138 ALA A CA 1
ATOM 1041 C C . ALA A 1 138 ? -19.209 7.119 29.038 1.00 94.94 138 ALA A C 1
ATOM 1043 O O . ALA A 1 138 ? -18.486 7.487 28.114 1.00 94.94 138 ALA A O 1
ATOM 1044 N N . GLU A 1 139 ? -20.278 6.352 28.823 1.00 96.44 139 GLU A N 1
ATOM 1045 C CA . GLU A 1 139 ? -20.699 5.896 27.493 1.00 96.44 139 GLU A CA 1
ATOM 1046 C C . GLU A 1 139 ? -21.096 7.060 26.581 1.00 96.44 139 GLU A C 1
ATOM 1048 O O . GLU A 1 139 ? -20.702 7.105 25.412 1.00 96.44 139 GLU A O 1
ATOM 1053 N N . ALA A 1 140 ? -21.846 8.028 27.113 1.00 96.00 140 ALA A N 1
ATOM 1054 C CA . ALA A 1 140 ? -22.225 9.225 26.373 1.00 96.00 140 ALA A CA 1
ATOM 1055 C C . ALA A 1 140 ? -20.997 10.075 26.009 1.00 96.00 140 ALA A C 1
ATOM 1057 O O . ALA A 1 140 ? -20.908 10.593 24.894 1.00 96.00 140 ALA A O 1
ATOM 1058 N N . TRP A 1 141 ? -20.037 10.206 26.929 1.00 96.56 141 TRP A N 1
ATOM 1059 C CA . TRP A 1 141 ? -18.754 10.856 26.669 1.00 96.56 141 TRP A CA 1
ATOM 1060 C C . TRP A 1 141 ? -17.961 10.126 25.581 1.00 96.56 141 TRP A C 1
ATOM 1062 O O . TRP A 1 141 ? -17.529 10.766 24.622 1.00 96.56 141 TRP A O 1
ATOM 1072 N N . PHE A 1 142 ? -17.847 8.798 25.665 1.00 97.50 142 PHE A N 1
ATOM 1073 C CA . PHE A 1 142 ? -17.133 7.998 24.673 1.00 97.50 142 PHE A CA 1
ATOM 1074 C C . PHE A 1 142 ? -17.778 8.123 23.290 1.00 97.50 142 PHE A C 1
ATOM 1076 O O . PHE A 1 142 ? -17.076 8.255 22.292 1.00 97.50 142 PHE A O 1
ATOM 1083 N N . GLY A 1 143 ? -19.113 8.141 23.220 1.00 97.31 143 GLY A N 1
ATOM 1084 C CA . GLY A 1 143 ? -19.846 8.374 21.975 1.00 97.31 143 GLY A CA 1
ATOM 1085 C C . GLY A 1 143 ? -19.516 9.726 21.333 1.00 97.31 143 GLY A C 1
ATOM 1086 O O . GLY A 1 143 ? -19.303 9.788 20.122 1.00 97.31 143 GLY A O 1
ATOM 1087 N N . ARG A 1 144 ? -19.402 10.798 22.133 1.00 96.69 144 ARG A N 1
ATOM 1088 C CA . ARG A 1 144 ? -18.960 12.119 21.644 1.00 96.69 144 ARG A CA 1
ATOM 1089 C C . ARG A 1 144 ? -17.509 12.089 21.176 1.00 96.69 144 ARG A C 1
ATOM 1091 O O . ARG A 1 144 ? -17.230 12.536 20.069 1.00 96.69 144 ARG A O 1
ATOM 1098 N N . TRP A 1 145 ? -16.613 11.508 21.972 1.00 97.31 145 TRP A N 1
ATOM 1099 C CA . TRP A 1 145 ? -15.208 11.349 21.600 1.00 97.31 145 TRP A CA 1
ATOM 1100 C C . TRP A 1 145 ? -15.053 10.578 20.280 1.00 97.31 145 TRP A C 1
ATOM 1102 O O . TRP A 1 145 ? -14.305 11.001 19.402 1.00 97.31 145 TRP A O 1
ATOM 1112 N N . LEU A 1 146 ? -15.805 9.490 20.094 1.00 97.44 146 LEU A N 1
ATOM 1113 C CA . LEU A 1 146 ? -15.788 8.689 18.871 1.00 97.44 146 LEU A CA 1
ATOM 1114 C C . LEU A 1 146 ? -16.291 9.483 17.658 1.00 97.44 146 LEU A C 1
ATOM 1116 O O . LEU A 1 146 ? -15.703 9.392 16.580 1.00 97.44 146 LEU A O 1
ATOM 1120 N N . ALA A 1 147 ? -17.340 10.293 17.830 1.00 96.38 147 ALA A N 1
ATOM 1121 C CA . ALA A 1 147 ? -17.822 11.196 16.788 1.00 96.38 147 ALA A CA 1
ATOM 1122 C C . ALA A 1 147 ? -16.776 12.263 16.415 1.00 96.38 147 ALA A C 1
ATOM 1124 O O . ALA A 1 147 ? -16.582 12.530 15.228 1.00 96.38 147 ALA A O 1
ATOM 1125 N N . GLU A 1 148 ? -16.052 12.816 17.397 1.00 96.12 148 GLU A N 1
ATOM 1126 C CA . GLU A 1 148 ? -14.921 13.725 17.158 1.00 96.12 148 GLU A CA 1
ATOM 1127 C C . GLU A 1 148 ? -13.817 13.031 16.340 1.00 96.12 148 GLU A C 1
ATOM 1129 O O . GLU A 1 148 ? -13.340 13.591 15.353 1.00 96.12 148 GLU A O 1
ATOM 1134 N N . GLN A 1 149 ? -13.452 11.787 16.679 1.00 96.00 149 GLN A N 1
ATOM 1135 C CA . GLN A 1 149 ? -12.433 11.046 15.925 1.00 96.00 149 GLN A CA 1
ATOM 1136 C C . GLN A 1 149 ? -12.886 10.732 14.490 1.00 96.00 149 GLN A C 1
ATOM 1138 O O . GLN A 1 149 ? -12.104 10.887 13.552 1.00 96.00 149 GLN A O 1
ATOM 1143 N N . ALA A 1 150 ? -14.150 10.338 14.296 1.00 94.69 150 ALA A N 1
ATOM 1144 C CA . ALA A 1 150 ? -14.725 10.084 12.973 1.00 94.69 150 ALA A CA 1
ATOM 1145 C C . ALA A 1 150 ? -14.701 11.328 12.069 1.00 94.69 150 ALA A C 1
ATOM 1147 O O . ALA A 1 150 ? -14.467 11.203 10.861 1.00 94.69 150 ALA A O 1
ATOM 1148 N N . ALA A 1 151 ? -14.883 12.517 12.655 1.00 93.69 151 ALA A N 1
ATOM 1149 C CA . ALA A 1 151 ? -14.767 13.787 11.948 1.00 93.69 151 ALA A CA 1
ATOM 1150 C C . ALA A 1 151 ? -13.321 14.085 11.509 1.00 93.69 151 ALA A C 1
ATOM 1152 O O . ALA A 1 151 ? -13.118 14.549 10.388 1.00 93.69 151 ALA A O 1
ATOM 1153 N N . LEU A 1 152 ? -12.312 13.761 12.332 1.00 93.50 152 LEU A N 1
ATOM 1154 C CA . LEU A 1 152 ? -10.894 13.978 11.995 1.00 93.50 152 LEU A CA 1
ATOM 1155 C C . LEU A 1 152 ? -10.434 13.158 10.784 1.00 93.50 152 LEU A C 1
ATOM 1157 O O . LEU A 1 152 ? -9.681 13.654 9.949 1.00 93.50 152 LEU A O 1
ATOM 1161 N N . VAL A 1 153 ? -10.908 11.917 10.653 1.00 90.88 153 VAL A N 1
ATOM 1162 C CA . VAL A 1 153 ? -10.612 11.074 9.479 1.00 90.88 153 VAL A CA 1
ATOM 1163 C C . VAL A 1 153 ? -11.551 11.325 8.299 1.00 90.88 153 VAL A C 1
ATOM 1165 O O . VAL A 1 153 ? -11.414 10.668 7.266 1.00 90.88 153 VAL A O 1
ATOM 1168 N N . THR A 1 154 ? -12.486 12.275 8.435 1.00 82.75 154 THR A N 1
ATOM 1169 C CA . THR A 1 154 ? -13.507 12.634 7.431 1.00 82.75 154 THR A CA 1
ATOM 1170 C C . THR A 1 154 ? -14.251 11.425 6.860 1.00 82.75 154 THR A C 1
ATOM 1172 O O . THR A 1 154 ? -14.643 11.383 5.698 1.00 82.75 154 THR A O 1
ATOM 1175 N N . THR A 1 155 ? -14.469 10.415 7.700 1.00 70.62 155 THR A N 1
ATOM 1176 C CA . THR A 1 155 ? -15.393 9.322 7.376 1.00 70.62 155 THR A CA 1
ATOM 1177 C C . THR A 1 155 ? -16.824 9.867 7.364 1.00 70.62 155 THR A C 1
ATOM 1179 O O . THR A 1 155 ? -17.109 10.852 8.042 1.00 70.62 155 THR A O 1
ATOM 1182 N N . GLY A 1 156 ? -17.756 9.244 6.636 1.00 79.25 156 GLY A N 1
ATOM 1183 C CA . GLY A 1 156 ? -19.160 9.688 6.578 1.00 79.25 156 GLY A CA 1
ATOM 1184 C C . GLY A 1 156 ? -19.952 9.510 7.886 1.00 79.25 156 GLY A C 1
ATOM 1185 O O . GLY A 1 156 ? -21.181 9.504 7.859 1.00 79.25 156 GLY A O 1
ATOM 1186 N N . GLY A 1 157 ? -19.259 9.363 9.019 1.00 90.62 157 GLY A N 1
ATOM 1187 C CA . GLY A 1 157 ? -19.793 9.233 10.367 1.00 90.62 157 GLY A CA 1
ATOM 1188 C C . GLY A 1 157 ? -19.139 8.092 11.148 1.00 90.62 157 GLY A C 1
ATOM 1189 O O . GLY A 1 157 ? -18.312 7.343 10.629 1.00 90.62 157 GLY A O 1
ATOM 1190 N N . VAL A 1 158 ? -19.564 7.933 12.403 1.00 95.12 158 VAL A N 1
ATOM 1191 C CA . VAL A 1 158 ? -19.090 6.875 13.315 1.00 95.12 158 VAL A CA 1
ATOM 1192 C C . VAL A 1 158 ? -19.229 5.482 12.700 1.00 95.12 158 VAL A C 1
ATOM 1194 O O . VAL A 1 158 ? -18.284 4.704 12.753 1.00 95.12 158 VAL A O 1
ATOM 1197 N N . HIS A 1 159 ? -20.360 5.196 12.050 1.00 94.19 159 HIS A N 1
ATOM 1198 C CA . HIS A 1 159 ? -20.613 3.898 11.420 1.00 94.19 159 HIS A CA 1
ATOM 1199 C C . HIS A 1 159 ? -19.565 3.543 10.351 1.00 94.19 159 HIS A C 1
ATOM 1201 O O . HIS A 1 159 ? -19.100 2.409 10.287 1.00 94.19 159 HIS A O 1
ATOM 1207 N N . ASP A 1 160 ? -19.166 4.506 9.516 1.00 92.75 160 ASP A N 1
ATOM 1208 C CA . ASP A 1 160 ? -18.164 4.263 8.473 1.00 92.75 160 ASP A CA 1
ATOM 1209 C C . ASP A 1 160 ? -16.768 4.027 9.079 1.00 92.75 160 ASP A C 1
ATOM 1211 O O . ASP A 1 160 ? -16.020 3.178 8.591 1.00 92.75 160 ASP A O 1
ATOM 1215 N N . LEU A 1 161 ? -16.420 4.737 10.161 1.00 95.38 161 LEU A N 1
ATOM 1216 C CA . LEU A 1 161 ? -15.178 4.497 10.901 1.00 95.38 161 LEU A CA 1
ATOM 1217 C C . LEU A 1 161 ? -15.174 3.112 11.566 1.00 95.38 161 LEU A C 1
ATOM 1219 O O . LEU A 1 161 ? -14.196 2.378 11.443 1.00 95.38 161 LEU A O 1
ATOM 1223 N N . GLU A 1 162 ? -16.262 2.728 12.234 1.00 96.06 162 GLU A N 1
ATOM 1224 C CA . GLU A 1 162 ? -16.405 1.400 12.842 1.00 96.06 162 GLU A CA 1
ATOM 1225 C C . GLU A 1 162 ? -16.317 0.286 11.792 1.00 96.06 162 GLU A C 1
ATOM 1227 O O . GLU A 1 162 ? -15.644 -0.721 12.018 1.00 96.06 162 GLU A O 1
ATOM 1232 N N . HIS A 1 163 ? -16.915 0.483 10.614 1.00 95.81 163 HIS A N 1
ATOM 1233 C CA . HIS A 1 163 ? -16.812 -0.453 9.497 1.00 95.81 163 HIS A CA 1
ATOM 1234 C C . HIS A 1 163 ? -15.365 -0.618 9.001 1.00 95.81 163 HIS A C 1
ATOM 1236 O O . HIS A 1 163 ? -14.893 -1.745 8.829 1.00 95.81 163 HIS A O 1
ATOM 1242 N N . LEU A 1 164 ? -14.624 0.484 8.833 1.00 96.56 164 LEU A N 1
ATOM 1243 C CA . LEU A 1 164 ? -13.203 0.439 8.472 1.00 96.56 164 LEU A CA 1
ATOM 1244 C C . LEU A 1 164 ? -12.369 -0.289 9.539 1.00 96.56 164 LEU A C 1
ATOM 1246 O O . LEU A 1 164 ? -11.527 -1.122 9.204 1.00 96.56 164 LEU A O 1
ATOM 1250 N N . ILE A 1 165 ? -12.622 -0.010 10.821 1.00 97.56 165 ILE A N 1
ATOM 1251 C CA . ILE A 1 165 ? -11.953 -0.665 11.955 1.00 97.56 165 ILE A CA 1
ATOM 1252 C C . ILE A 1 165 ? -12.246 -2.165 11.975 1.00 97.56 165 ILE A C 1
ATOM 1254 O O . ILE A 1 165 ? -11.342 -2.964 12.221 1.00 97.56 165 ILE A O 1
ATOM 1258 N N . HIS A 1 166 ? -13.486 -2.565 11.690 1.00 97.69 166 HIS A N 1
ATOM 1259 C CA . HIS A 1 166 ? -13.856 -3.972 11.600 1.00 97.69 166 HIS A CA 1
ATOM 1260 C C . HIS A 1 166 ? -13.047 -4.691 10.511 1.00 97.69 166 HIS A C 1
ATOM 1262 O O . HIS A 1 166 ? -12.455 -5.737 10.777 1.00 97.69 166 HIS A O 1
ATOM 1268 N N . LYS A 1 167 ? -12.931 -4.096 9.315 1.00 98.25 167 LYS A N 1
ATOM 1269 C CA . LYS A 1 167 ? -12.098 -4.636 8.226 1.00 98.25 167 LYS A CA 1
ATOM 1270 C C . LYS A 1 167 ? -10.615 -4.686 8.592 1.00 98.25 167 LYS A C 1
ATOM 1272 O O . LYS A 1 167 ? -9.965 -5.697 8.337 1.00 98.25 167 LYS A O 1
ATOM 1277 N N . MET A 1 168 ? -10.087 -3.632 9.218 1.00 98.06 168 MET A N 1
ATOM 1278 C CA . MET A 1 168 ? -8.708 -3.593 9.717 1.00 98.06 168 MET A CA 1
ATOM 1279 C C . MET A 1 168 ? -8.446 -4.763 10.677 1.00 98.06 168 MET A C 1
ATOM 1281 O O . MET A 1 168 ? -7.490 -5.510 10.488 1.00 98.06 168 MET A O 1
ATOM 1285 N N . ASN A 1 169 ? -9.317 -4.975 11.668 1.00 97.75 169 ASN A N 1
ATOM 1286 C CA . ASN A 1 169 ? -9.175 -6.074 12.626 1.00 97.75 169 ASN A CA 1
ATOM 1287 C C . ASN A 1 169 ? -9.290 -7.451 11.958 1.00 97.75 169 ASN A C 1
ATOM 1289 O O . ASN A 1 169 ? -8.480 -8.326 12.248 1.00 97.75 169 ASN A O 1
ATOM 1293 N N . ALA A 1 170 ? -10.207 -7.630 11.004 1.00 98.19 170 ALA A N 1
ATOM 1294 C CA . ALA A 1 170 ? -10.305 -8.872 10.240 1.00 98.19 170 ALA A CA 1
ATOM 1295 C C . ALA A 1 170 ? -9.018 -9.169 9.439 1.00 98.19 170 ALA A C 1
ATOM 1297 O O . ALA A 1 170 ? -8.603 -10.323 9.325 1.00 98.19 170 ALA A O 1
ATOM 1298 N N . VAL A 1 171 ? -8.353 -8.140 8.897 1.00 98.06 171 VAL A N 1
ATOM 1299 C CA . VAL A 1 171 ? -7.053 -8.297 8.218 1.00 98.06 171 VAL A CA 1
ATOM 1300 C C . VAL A 1 171 ? -5.946 -8.658 9.214 1.00 98.06 171 VAL A C 1
ATOM 1302 O O . VAL A 1 171 ? -5.152 -9.554 8.925 1.00 98.06 171 VAL A O 1
ATOM 1305 N N . ARG A 1 172 ? -5.932 -8.055 10.410 1.00 97.06 172 ARG A N 1
ATOM 1306 C CA . ARG A 1 172 ? -4.998 -8.427 11.493 1.00 97.06 172 ARG A CA 1
ATOM 1307 C C . ARG A 1 172 ? -5.166 -9.890 11.909 1.00 97.06 172 ARG A C 1
ATOM 1309 O O . ARG A 1 172 ? -4.189 -10.621 12.052 1.00 97.06 172 ARG A O 1
ATOM 1316 N N . GLU A 1 173 ? -6.407 -10.347 12.052 1.00 96.06 173 GLU A N 1
ATOM 1317 C CA . GLU A 1 173 ? -6.734 -11.745 12.361 1.00 96.06 173 GLU A CA 1
ATOM 1318 C C . GLU A 1 173 ? -6.320 -12.707 11.242 1.00 96.06 173 GLU A C 1
ATOM 1320 O O . GLU A 1 173 ? -5.936 -13.850 11.507 1.00 96.06 173 GLU A O 1
ATOM 1325 N N . ALA A 1 174 ? -6.326 -12.237 9.992 1.00 96.56 174 ALA A N 1
ATOM 1326 C CA . ALA A 1 174 ? -5.823 -12.988 8.851 1.00 96.56 174 ALA A CA 1
ATOM 1327 C C . ALA A 1 174 ? -4.293 -13.154 8.850 1.00 96.56 174 ALA A C 1
ATOM 1329 O O . ALA A 1 174 ? -3.807 -13.932 8.031 1.00 96.56 174 ALA A O 1
ATOM 1330 N N . ARG A 1 175 ? -3.550 -12.496 9.760 1.00 94.69 175 ARG A N 1
ATOM 1331 C CA . ARG A 1 175 ? -2.109 -12.686 10.024 1.00 94.69 175 ARG A CA 1
ATOM 1332 C C . ARG A 1 175 ? -1.278 -12.807 8.745 1.00 94.69 175 ARG A C 1
ATOM 1334 O O . ARG A 1 175 ? -0.647 -13.838 8.508 1.00 94.69 175 ARG A O 1
ATOM 1341 N N . PHE A 1 176 ? -1.325 -11.775 7.906 1.00 95.69 176 PHE A N 1
ATOM 1342 C CA . PHE A 1 176 ? -0.460 -11.696 6.731 1.00 95.69 176 PHE A CA 1
ATOM 1343 C C . PHE A 1 176 ? 1.003 -11.749 7.167 1.00 95.69 176 PHE A C 1
ATOM 1345 O O . PHE A 1 176 ? 1.426 -11.002 8.043 1.00 95.69 176 PHE A O 1
ATOM 1352 N N . GLU A 1 177 ? 1.787 -12.628 6.562 1.00 95.06 177 GLU A N 1
ATOM 1353 C CA . GLU A 1 177 ? 3.204 -12.773 6.891 1.00 95.06 177 GLU A CA 1
ATOM 1354 C C . GLU A 1 177 ? 4.008 -11.618 6.296 1.00 95.06 177 GLU A C 1
ATOM 1356 O O . GLU A 1 177 ? 4.904 -11.071 6.945 1.00 95.06 177 GLU A O 1
ATOM 1361 N N . ARG A 1 178 ? 3.636 -11.208 5.080 1.00 95.50 178 ARG A N 1
ATOM 1362 C CA . ARG A 1 178 ? 4.315 -10.161 4.326 1.00 95.50 178 ARG A CA 1
ATOM 1363 C C . ARG A 1 178 ? 3.340 -9.339 3.493 1.00 95.50 178 ARG A C 1
ATOM 1365 O O . ARG A 1 178 ? 2.494 -9.877 2.783 1.00 95.50 178 ARG A O 1
ATOM 1372 N N . VAL A 1 179 ? 3.518 -8.026 3.520 1.00 98.00 179 VAL A N 1
ATOM 1373 C CA . VAL A 1 179 ? 2.868 -7.098 2.592 1.00 98.00 179 VAL A CA 1
ATOM 1374 C C . VAL A 1 179 ? 3.951 -6.308 1.877 1.00 98.00 179 VAL A C 1
ATOM 1376 O O . VAL A 1 179 ? 4.732 -5.588 2.493 1.00 98.00 179 VAL A O 1
ATOM 1379 N N . GLU A 1 180 ? 4.009 -6.450 0.564 1.00 97.94 180 GLU A N 1
ATOM 1380 C CA . GLU A 1 180 ? 4.924 -5.691 -0.281 1.00 97.94 180 GLU A CA 1
ATOM 1381 C C . GLU A 1 180 ? 4.168 -4.514 -0.879 1.00 97.94 180 GLU A C 1
ATOM 1383 O O . GLU A 1 180 ? 3.037 -4.646 -1.340 1.00 97.94 180 GLU A O 1
ATOM 1388 N N . VAL A 1 181 ? 4.782 -3.342 -0.861 1.00 98.06 181 VAL A N 1
ATOM 1389 C CA . VAL A 1 181 ? 4.200 -2.113 -1.381 1.00 98.06 181 VAL A CA 1
ATOM 1390 C C . VAL A 1 181 ? 5.139 -1.567 -2.447 1.00 98.06 181 VAL A C 1
ATOM 1392 O O . VAL A 1 181 ? 6.331 -1.384 -2.218 1.00 98.06 181 VAL A O 1
ATOM 1395 N N . ARG A 1 182 ? 4.624 -1.300 -3.642 1.00 97.12 182 ARG A N 1
ATOM 1396 C CA . ARG A 1 182 ? 5.341 -0.589 -4.706 1.00 97.12 182 ARG A CA 1
ATOM 1397 C C . ARG A 1 182 ? 4.701 0.776 -4.859 1.00 97.12 182 ARG A C 1
ATOM 1399 O O . ARG A 1 182 ? 3.775 0.971 -5.643 1.00 97.12 182 ARG A O 1
ATOM 1406 N N . ALA A 1 183 ? 5.193 1.683 -4.026 1.00 93.50 183 ALA A N 1
ATOM 1407 C CA . ALA A 1 183 ? 4.778 3.068 -3.941 1.00 93.50 183 ALA A CA 1
ATOM 1408 C C . ALA A 1 183 ? 6.006 3.964 -3.760 1.00 93.50 183 ALA A C 1
ATOM 1410 O O . ALA A 1 183 ? 7.065 3.512 -3.323 1.00 93.50 183 ALA A O 1
ATOM 1411 N N . CYS A 1 184 ? 5.881 5.233 -4.139 1.00 88.62 184 CYS A N 1
ATOM 1412 C CA . CYS A 1 184 ? 6.991 6.176 -4.081 1.00 88.62 184 CYS A CA 1
ATOM 1413 C C . CYS A 1 184 ? 7.374 6.510 -2.632 1.00 88.62 184 CYS A C 1
ATOM 1415 O O . CYS A 1 184 ? 6.558 7.053 -1.895 1.00 88.62 184 CYS A O 1
ATOM 1417 N N . LYS A 1 185 ? 8.648 6.299 -2.279 1.00 87.00 185 LYS A N 1
ATOM 1418 C CA . LYS A 1 185 ? 9.321 6.919 -1.127 1.00 87.00 185 LYS A CA 1
ATOM 1419 C C . LYS A 1 185 ? 8.572 6.743 0.200 1.00 87.00 185 LYS A C 1
ATOM 1421 O O . LYS A 1 185 ? 8.320 7.738 0.872 1.00 87.00 185 LYS A O 1
ATOM 1426 N N . LEU A 1 186 ? 8.218 5.520 0.590 1.00 92.25 186 LEU A N 1
ATOM 1427 C CA . LEU A 1 186 ? 7.645 5.302 1.925 1.00 92.25 186 LEU A CA 1
ATOM 1428 C C . LEU A 1 186 ? 8.753 5.416 2.977 1.00 92.25 186 LEU A C 1
ATOM 1430 O O . LEU A 1 186 ? 9.799 4.783 2.852 1.00 92.25 186 LEU A O 1
ATOM 1434 N N . GLY A 1 187 ? 8.528 6.250 3.993 1.00 92.25 187 GLY A N 1
ATOM 1435 C CA . GLY A 1 187 ? 9.449 6.400 5.118 1.00 92.25 187 GLY A CA 1
ATOM 1436 C C . GLY A 1 187 ? 9.302 5.273 6.139 1.00 92.25 187 GLY A C 1
ATOM 1437 O O . GLY A 1 187 ? 8.259 4.622 6.209 1.00 92.25 187 GLY A O 1
ATOM 1438 N N . ASP A 1 188 ? 10.329 5.082 6.966 1.00 93.50 188 ASP A N 1
ATOM 1439 C CA . ASP A 1 188 ? 10.376 4.015 7.976 1.00 93.50 188 ASP A CA 1
ATOM 1440 C C . ASP A 1 188 ? 9.187 4.080 8.953 1.00 93.50 188 ASP A C 1
ATOM 1442 O O . ASP A 1 188 ? 8.532 3.068 9.197 1.00 93.50 188 ASP A O 1
ATOM 1446 N N . GLU A 1 189 ? 8.829 5.274 9.435 1.00 94.69 189 GLU A N 1
ATOM 1447 C CA . GLU A 1 189 ? 7.669 5.452 10.323 1.00 94.69 189 GLU A CA 1
ATOM 1448 C C . GLU A 1 189 ? 6.335 5.112 9.639 1.00 94.69 189 GLU A C 1
ATOM 1450 O O . GLU A 1 189 ? 5.412 4.596 10.272 1.00 94.69 189 GLU A O 1
ATOM 1455 N N . ALA A 1 190 ? 6.216 5.396 8.339 1.00 96.12 190 ALA A N 1
ATOM 1456 C CA . ALA A 1 190 ? 5.027 5.051 7.568 1.00 96.12 190 ALA A CA 1
ATOM 1457 C C . ALA A 1 190 ? 4.931 3.537 7.342 1.00 96.12 190 ALA A C 1
ATOM 1459 O O . ALA A 1 190 ? 3.836 2.980 7.405 1.00 96.12 190 ALA A O 1
ATOM 1460 N N . LEU A 1 191 ? 6.066 2.862 7.121 1.00 96.94 191 LEU A N 1
ATOM 1461 C CA . LEU A 1 191 ? 6.133 1.402 7.039 1.00 96.94 191 LEU A CA 1
ATOM 1462 C C . LEU A 1 191 ? 5.734 0.748 8.360 1.00 96.94 191 LEU A C 1
ATOM 1464 O O . LEU A 1 191 ? 4.969 -0.214 8.352 1.00 96.94 191 LEU A O 1
ATOM 1468 N N . GLU A 1 192 ? 6.216 1.269 9.487 1.00 96.81 192 GLU A N 1
ATOM 1469 C CA . GLU A 1 192 ? 5.855 0.768 10.812 1.00 96.81 192 GLU A CA 1
ATOM 1470 C C . GLU A 1 192 ? 4.365 0.974 11.109 1.00 96.81 192 GLU A C 1
ATOM 1472 O O . GLU A 1 192 ? 3.675 0.028 11.490 1.00 96.81 192 GLU A O 1
ATOM 1477 N N . SER A 1 193 ? 3.839 2.175 10.855 1.00 97.19 193 SER A N 1
ATOM 1478 C CA . SER A 1 193 ? 2.413 2.469 11.022 1.00 97.19 193 SER A CA 1
ATOM 1479 C C . SER A 1 193 ? 1.537 1.579 10.136 1.00 97.19 193 SER A C 1
ATOM 1481 O O . SER A 1 193 ? 0.566 0.997 10.619 1.00 97.19 193 SER A O 1
ATOM 1483 N N . LEU A 1 194 ? 1.914 1.370 8.869 1.00 98.19 194 LEU A N 1
ATOM 1484 C CA . LEU A 1 194 ? 1.197 0.469 7.966 1.00 98.19 194 LEU A CA 1
ATOM 1485 C C . LEU A 1 194 ? 1.278 -0.994 8.431 1.00 98.19 194 LEU A C 1
ATOM 1487 O O . LEU A 1 194 ? 0.276 -1.707 8.385 1.00 98.19 194 LEU A O 1
ATOM 1491 N N . CYS A 1 195 ? 2.433 -1.436 8.932 1.00 98.00 195 CYS A N 1
ATOM 1492 C CA . CYS A 1 195 ? 2.610 -2.778 9.488 1.00 98.00 195 CYS A CA 1
ATOM 1493 C C . CYS A 1 195 ? 1.713 -3.006 10.706 1.00 98.00 195 CYS A C 1
ATOM 1495 O O . CYS A 1 195 ? 0.988 -4.001 10.758 1.00 98.00 195 CYS A O 1
ATOM 1497 N N . ASN A 1 196 ? 1.693 -2.051 11.636 1.00 96.62 196 ASN A N 1
ATOM 1498 C CA . ASN A 1 196 ? 0.848 -2.087 12.827 1.00 96.62 196 ASN A CA 1
ATOM 1499 C C . ASN A 1 196 ? -0.640 -2.017 12.465 1.00 96.62 196 ASN A C 1
ATOM 1501 O O . ASN A 1 196 ? -1.452 -2.764 13.014 1.00 96.62 196 ASN A O 1
ATOM 1505 N N . PHE A 1 197 ? -1.019 -1.155 11.520 1.00 98.12 197 PHE A N 1
ATOM 1506 C CA . PHE A 1 197 ? -2.388 -1.046 11.022 1.00 98.12 197 PHE A CA 1
ATOM 1507 C C . PHE A 1 197 ? -2.879 -2.387 10.462 1.00 98.12 197 PHE A C 1
ATOM 1509 O O . PHE A 1 197 ? -3.920 -2.886 10.884 1.00 98.12 197 PHE A O 1
ATOM 1516 N N . LEU A 1 198 ? -2.094 -3.020 9.587 1.00 98.12 198 LEU A N 1
ATOM 1517 C CA . LEU A 1 198 ? -2.456 -4.287 8.946 1.00 98.12 198 LEU A CA 1
ATOM 1518 C C . LEU A 1 198 ? -2.285 -5.511 9.861 1.00 98.12 198 LEU A C 1
ATOM 1520 O O . LEU A 1 198 ? -2.887 -6.547 9.596 1.00 98.12 198 LEU A O 1
ATOM 1524 N N . GLY A 1 199 ? -1.471 -5.420 10.918 1.00 96.12 199 GLY A N 1
ATOM 1525 C CA . GLY A 1 199 ? -1.064 -6.577 11.728 1.00 96.12 199 GLY A CA 1
ATOM 1526 C C . GLY A 1 199 ? -0.269 -7.605 10.926 1.00 96.12 199 GLY A C 1
ATOM 1527 O O . GLY A 1 199 ? -0.399 -8.806 11.161 1.00 96.12 199 GLY A O 1
ATOM 1528 N N . ALA A 1 200 ? 0.501 -7.136 9.942 1.00 96.62 200 ALA A N 1
ATOM 1529 C CA . ALA A 1 200 ? 1.353 -7.988 9.127 1.00 96.62 200 ALA A CA 1
ATOM 1530 C C . ALA A 1 200 ? 2.656 -8.330 9.868 1.00 96.62 200 ALA A C 1
ATOM 1532 O O . ALA A 1 200 ? 3.114 -7.561 10.711 1.00 96.62 200 ALA A O 1
ATOM 1533 N N . GLY A 1 201 ? 3.285 -9.458 9.530 1.00 94.88 201 GLY A N 1
ATOM 1534 C CA . GLY A 1 201 ? 4.606 -9.818 10.056 1.00 94.88 201 GLY A CA 1
ATOM 1535 C C . GLY A 1 201 ? 5.705 -8.859 9.589 1.00 94.88 201 GLY A C 1
ATOM 1536 O O . GLY A 1 201 ? 6.617 -8.539 10.349 1.00 94.88 201 GLY A O 1
ATOM 1537 N N . ARG A 1 202 ? 5.604 -8.377 8.344 1.00 95.75 202 ARG A N 1
ATOM 1538 C CA . ARG A 1 202 ? 6.413 -7.273 7.816 1.00 95.75 202 ARG A CA 1
ATOM 1539 C C . ARG A 1 202 ? 5.719 -6.543 6.673 1.00 95.75 202 ARG A C 1
ATOM 1541 O O . ARG A 1 202 ? 5.005 -7.159 5.879 1.00 95.75 202 ARG A O 1
ATOM 1548 N N . VAL A 1 203 ? 6.003 -5.250 6.552 1.00 97.75 203 VAL A N 1
ATOM 1549 C CA . VAL A 1 203 ? 5.662 -4.430 5.385 1.00 97.75 203 VAL A CA 1
ATOM 1550 C C . VAL A 1 203 ? 6.944 -3.929 4.744 1.00 97.75 203 VAL A C 1
ATOM 1552 O O . VAL A 1 203 ? 7.774 -3.356 5.444 1.00 97.75 203 VAL A O 1
ATOM 1555 N N . CYS A 1 204 ? 7.107 -4.117 3.437 1.00 97.19 204 CYS A N 1
ATOM 1556 C CA . CYS A 1 204 ? 8.284 -3.654 2.704 1.00 97.19 204 CYS A CA 1
ATOM 1557 C C . CYS A 1 204 ? 7.897 -2.731 1.547 1.00 97.19 204 CYS A C 1
ATOM 1559 O O . CYS A 1 204 ? 6.869 -2.936 0.906 1.00 97.19 204 CYS A O 1
ATOM 1561 N N . ALA A 1 205 ? 8.709 -1.709 1.278 1.00 97.00 205 ALA A N 1
ATOM 1562 C CA . ALA A 1 205 ? 8.502 -0.792 0.160 1.00 97.00 205 ALA A CA 1
ATOM 1563 C C . ALA A 1 205 ? 9.802 -0.109 -0.288 1.00 97.00 205 ALA A C 1
ATOM 1565 O O . ALA A 1 205 ? 10.770 -0.064 0.475 1.00 97.00 205 ALA A O 1
ATOM 1566 N N . PRO A 1 206 ? 9.832 0.490 -1.490 1.00 94.62 206 PRO A N 1
ATOM 1567 C CA . PRO A 1 206 ? 10.899 1.401 -1.877 1.00 94.62 206 PRO A CA 1
ATOM 1568 C C . PRO A 1 206 ? 10.986 2.624 -0.952 1.00 94.62 206 PRO A C 1
ATOM 1570 O O . PRO A 1 206 ? 10.000 3.336 -0.744 1.00 94.62 206 PRO A O 1
ATOM 1573 N N . SER A 1 207 ? 12.194 2.931 -0.479 1.00 90.88 207 SER A N 1
ATOM 1574 C CA . SER A 1 207 ? 12.516 4.187 0.218 1.00 90.88 207 SER A CA 1
ATOM 1575 C C . SER A 1 207 ? 12.796 5.350 -0.746 1.00 90.88 207 SER A C 1
ATOM 1577 O O . SER A 1 207 ? 13.035 6.486 -0.335 1.00 90.88 207 SER A O 1
ATOM 1579 N N . VAL A 1 208 ? 12.751 5.078 -2.051 1.00 88.06 208 VAL A N 1
ATOM 1580 C CA . VAL A 1 208 ? 13.015 6.025 -3.136 1.00 88.06 208 VAL A CA 1
ATOM 1581 C C . VAL A 1 208 ? 11.812 6.159 -4.070 1.00 88.06 208 VAL A C 1
ATOM 1583 O O . VAL A 1 208 ? 10.820 5.437 -3.962 1.00 88.06 208 VAL A O 1
ATOM 1586 N N . GLY A 1 209 ? 11.877 7.115 -4.999 1.00 87.00 209 GLY A N 1
ATOM 1587 C CA . GLY A 1 209 ? 10.843 7.281 -6.018 1.00 87.00 209 GLY A CA 1
ATOM 1588 C C . GLY A 1 209 ? 10.780 6.077 -6.957 1.00 87.00 209 GLY A C 1
ATOM 1589 O O . GLY A 1 209 ? 11.814 5.584 -7.405 1.00 87.00 209 GLY A O 1
ATOM 1590 N N . THR A 1 210 ? 9.566 5.643 -7.289 1.00 89.69 210 THR A N 1
ATOM 1591 C CA . THR A 1 210 ? 9.326 4.655 -8.349 1.00 89.69 210 THR A CA 1
ATOM 1592 C C . THR A 1 210 ? 8.976 5.379 -9.645 1.00 89.69 210 THR A C 1
ATOM 1594 O O . THR A 1 210 ? 8.450 6.495 -9.611 1.00 89.69 210 THR A O 1
ATOM 1597 N N . PHE A 1 211 ? 9.245 4.769 -10.792 1.00 86.62 211 PHE A N 1
ATOM 1598 C CA . PHE A 1 211 ? 8.758 5.279 -12.068 1.00 86.62 211 PHE A CA 1
ATOM 1599 C C . PHE A 1 211 ? 8.263 4.165 -12.969 1.00 86.62 211 PHE A C 1
ATOM 1601 O O . PHE A 1 211 ? 8.625 3.000 -12.822 1.00 86.62 211 PHE A O 1
ATOM 1608 N N . TYR A 1 212 ? 7.477 4.587 -13.952 1.00 89.50 212 TYR A N 1
ATOM 1609 C CA . TYR A 1 212 ? 7.122 3.787 -15.103 1.00 89.50 212 TYR A CA 1
ATOM 1610 C C . TYR A 1 212 ? 7.362 4.611 -16.360 1.00 89.50 212 TYR A C 1
ATOM 1612 O O . TYR A 1 212 ? 6.969 5.778 -16.429 1.00 89.50 212 TYR A O 1
ATOM 1620 N N . VAL A 1 213 ? 7.978 4.005 -17.367 1.00 86.69 213 VAL A N 1
ATOM 1621 C CA . VAL A 1 213 ? 8.215 4.649 -18.658 1.00 86.69 213 VAL A CA 1
ATOM 1622 C C . VAL A 1 213 ? 7.840 3.710 -19.792 1.00 86.69 213 VAL A C 1
ATOM 1624 O O . VAL A 1 213 ? 8.162 2.522 -19.765 1.00 86.69 213 VAL A O 1
ATOM 1627 N N . TRP A 1 214 ? 7.137 4.236 -20.793 1.00 90.00 214 TRP A N 1
ATOM 1628 C CA . TRP A 1 214 ? 6.863 3.487 -22.010 1.00 90.00 214 TRP A CA 1
ATOM 1629 C C . TRP A 1 214 ? 8.121 3.459 -22.869 1.00 90.00 214 TRP A C 1
ATOM 1631 O O . TRP A 1 214 ? 8.690 4.509 -23.182 1.00 90.00 214 TRP A O 1
ATOM 1641 N N . VAL A 1 215 ? 8.541 2.260 -23.249 1.00 84.19 215 VAL A N 1
ATOM 1642 C CA . VAL A 1 215 ? 9.676 1.996 -24.124 1.00 84.19 215 VAL A CA 1
ATOM 1643 C C . VAL A 1 215 ? 9.148 1.485 -25.445 1.00 84.19 215 VAL A C 1
ATOM 1645 O O . VAL A 1 215 ? 8.488 0.454 -25.503 1.00 84.19 215 VAL A O 1
ATOM 1648 N N . GLN A 1 216 ? 9.468 2.198 -26.520 1.00 85.94 216 GLN A N 1
ATOM 1649 C CA . GLN A 1 216 ? 9.164 1.780 -27.883 1.00 85.94 216 GLN A CA 1
ATOM 1650 C C . GLN A 1 216 ? 10.480 1.555 -28.636 1.00 85.94 216 GLN A C 1
ATOM 1652 O O . GLN A 1 216 ? 11.021 2.510 -29.200 1.00 85.94 216 GLN A O 1
ATOM 1657 N N . PRO A 1 217 ? 11.020 0.321 -28.643 1.00 78.88 217 PRO A N 1
ATOM 1658 C CA . PRO A 1 217 ? 12.240 0.018 -29.375 1.00 78.88 217 PRO A CA 1
ATOM 1659 C C . PRO A 1 217 ? 12.060 0.268 -30.869 1.00 78.88 217 PRO A C 1
ATOM 1661 O O . PRO A 1 217 ? 11.167 -0.292 -31.511 1.00 78.88 217 PRO A O 1
ATOM 1664 N N . LEU A 1 218 ? 12.941 1.088 -31.433 1.00 78.25 218 LEU A N 1
ATOM 1665 C CA . LEU A 1 218 ? 13.133 1.178 -32.870 1.00 78.25 218 LEU A CA 1
ATOM 1666 C C . LEU A 1 218 ? 13.963 -0.030 -33.302 1.00 78.25 218 LEU A C 1
ATOM 1668 O O . LEU A 1 218 ? 15.191 -0.017 -33.223 1.00 78.25 218 LEU A O 1
ATOM 1672 N N . VAL A 1 219 ? 13.279 -1.091 -33.728 1.00 70.31 219 VAL A N 1
ATOM 1673 C CA . VAL A 1 219 ? 13.938 -2.251 -34.328 1.00 70.31 219 VAL A CA 1
ATOM 1674 C C . VAL A 1 219 ? 14.151 -1.961 -35.800 1.00 70.31 219 VAL A C 1
ATOM 1676 O O . VAL A 1 219 ? 13.212 -1.966 -36.597 1.00 70.31 219 VAL A O 1
ATOM 1679 N N . ALA A 1 220 ? 15.391 -1.642 -36.138 1.00 64.38 220 ALA A N 1
ATOM 1680 C CA . ALA A 1 220 ? 15.767 -1.176 -37.458 1.00 64.38 220 ALA A CA 1
ATOM 1681 C C . ALA A 1 220 ? 16.949 -1.982 -37.996 1.00 64.38 220 ALA A C 1
ATOM 1683 O O . ALA A 1 220 ? 17.622 -2.706 -37.266 1.00 64.38 220 ALA A O 1
ATOM 1684 N N . ARG A 1 221 ? 17.209 -1.854 -39.301 1.00 58.91 221 ARG A N 1
ATOM 1685 C CA . ARG A 1 221 ? 18.398 -2.462 -39.910 1.00 58.91 221 ARG A CA 1
ATOM 1686 C C . ARG A 1 221 ? 19.661 -1.929 -39.203 1.00 58.91 221 ARG A C 1
ATOM 1688 O O . ARG A 1 221 ? 19.660 -0.760 -38.816 1.00 58.91 221 ARG A O 1
ATOM 1695 N N . PRO A 1 222 ? 20.750 -2.712 -39.096 1.00 54.69 222 PRO A N 1
ATOM 1696 C CA . PRO A 1 222 ? 21.940 -2.348 -38.312 1.00 54.69 222 PRO A CA 1
ATOM 1697 C C . PRO A 1 222 ? 22.528 -0.947 -38.607 1.00 54.69 222 PRO A C 1
ATOM 1699 O O . PRO A 1 222 ? 22.927 -0.237 -37.687 1.00 54.69 222 PRO A O 1
ATOM 1702 N N . ALA A 1 223 ? 22.452 -0.472 -39.860 1.00 56.69 223 ALA A N 1
ATOM 1703 C CA . ALA A 1 223 ? 22.812 0.899 -40.269 1.00 56.69 223 ALA A CA 1
ATOM 1704 C C . ALA A 1 223 ? 22.151 2.003 -39.419 1.00 56.69 223 ALA A C 1
ATOM 1706 O O . ALA A 1 223 ? 22.724 3.065 -39.161 1.00 56.69 223 ALA A O 1
ATOM 1707 N N . THR A 1 224 ? 20.901 1.763 -39.020 1.00 59.03 224 THR A N 1
ATOM 1708 C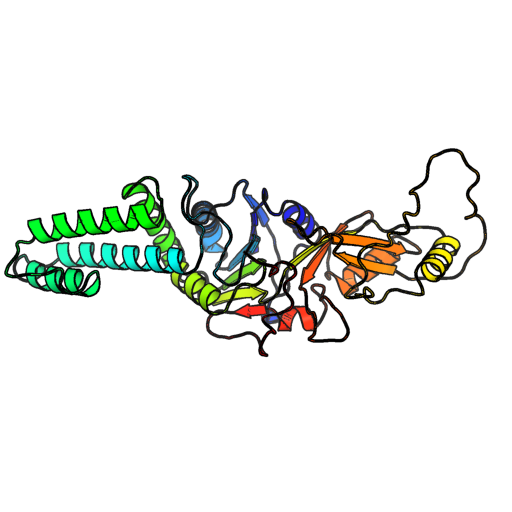 CA . THR A 1 224 ? 20.077 2.702 -38.259 1.00 59.03 224 THR A CA 1
ATOM 1709 C C . THR A 1 224 ? 20.484 2.737 -36.788 1.00 59.03 224 THR A C 1
ATOM 1711 O O . THR A 1 224 ? 20.452 3.816 -36.203 1.00 59.03 224 THR A O 1
ATOM 1714 N N . LEU A 1 225 ? 20.939 1.616 -36.214 1.00 56.16 225 LEU A N 1
ATOM 1715 C CA . LEU A 1 225 ? 21.441 1.561 -34.836 1.00 56.16 225 LEU A CA 1
ATOM 1716 C C . LEU A 1 225 ? 22.759 2.333 -34.700 1.00 56.16 225 LEU A C 1
ATOM 1718 O O . LEU A 1 225 ? 22.829 3.263 -33.908 1.00 56.16 225 LEU A O 1
ATOM 1722 N N . ALA A 1 226 ? 23.745 2.084 -35.567 1.00 59.34 226 ALA A N 1
ATOM 1723 C CA . ALA A 1 226 ? 25.000 2.847 -35.562 1.00 59.34 226 ALA A CA 1
ATOM 1724 C C . ALA A 1 226 ? 24.780 4.359 -35.794 1.00 59.34 226 ALA A C 1
ATOM 1726 O O . ALA A 1 226 ? 25.510 5.219 -35.293 1.00 59.34 226 ALA A O 1
ATOM 1727 N N . ARG A 1 227 ? 23.755 4.734 -36.576 1.00 62.09 227 ARG A N 1
ATOM 1728 C CA . ARG A 1 227 ? 23.364 6.144 -36.732 1.00 62.09 227 ARG A CA 1
ATOM 1729 C C . ARG A 1 227 ? 22.692 6.699 -35.478 1.00 62.09 227 ARG A C 1
ATOM 1731 O O . ARG A 1 227 ? 22.964 7.847 -35.138 1.00 62.09 227 ARG A O 1
ATOM 1738 N N . TRP A 1 228 ? 21.851 5.911 -34.812 1.00 62.41 228 TRP A N 1
ATOM 1739 C CA . TRP A 1 228 ? 21.269 6.253 -33.517 1.00 62.41 228 TRP A CA 1
ATOM 1740 C C . TRP A 1 228 ? 22.381 6.489 -32.486 1.00 62.41 228 TRP A C 1
ATOM 1742 O O . TRP A 1 228 ? 22.444 7.570 -31.907 1.00 62.41 228 TRP A O 1
ATOM 1752 N N . GLU A 1 229 ? 23.338 5.570 -32.356 1.00 60.09 229 GLU A N 1
ATOM 1753 C CA . GLU A 1 229 ? 24.486 5.720 -31.458 1.00 60.09 229 GLU A CA 1
ATOM 1754 C C . GLU A 1 229 ? 25.269 7.001 -31.761 1.00 60.09 229 GLU A C 1
ATOM 1756 O O . GLU A 1 229 ? 25.519 7.788 -30.857 1.00 60.09 229 GLU A O 1
ATOM 1761 N N . ARG A 1 230 ? 25.592 7.300 -33.027 1.00 65.56 230 ARG A N 1
ATOM 1762 C CA . ARG A 1 230 ? 26.275 8.561 -33.382 1.00 65.56 230 ARG A CA 1
ATOM 1763 C C . ARG A 1 230 ? 25.458 9.808 -33.048 1.00 65.56 230 ARG A C 1
ATOM 1765 O O . ARG A 1 230 ? 26.016 10.769 -32.532 1.00 65.56 230 ARG A O 1
ATOM 1772 N N . ALA A 1 231 ? 24.158 9.800 -33.340 1.00 61.66 231 ALA A N 1
ATOM 1773 C CA . ALA A 1 231 ? 23.275 10.937 -33.077 1.00 61.66 231 ALA A CA 1
ATOM 1774 C C . ALA A 1 231 ? 23.114 11.210 -31.577 1.00 61.66 231 ALA A C 1
ATOM 1776 O O . ALA A 1 231 ? 22.914 12.353 -31.173 1.00 61.66 231 ALA A O 1
ATOM 1777 N N . PHE A 1 232 ? 23.212 10.166 -30.754 1.00 56.94 232 PHE A N 1
ATOM 1778 C CA . PHE A 1 232 ? 22.996 10.267 -29.318 1.00 56.94 232 PHE A CA 1
ATOM 1779 C C . PHE A 1 232 ? 24.293 10.161 -28.492 1.00 56.94 232 PHE A C 1
ATOM 1781 O O . PHE A 1 232 ? 24.262 10.411 -27.287 1.00 56.94 232 PHE A O 1
ATOM 1788 N N . GLY A 1 233 ? 25.447 9.898 -29.108 1.00 54.81 233 GLY A N 1
ATOM 1789 C CA . GLY A 1 233 ? 26.762 9.891 -28.457 1.00 54.81 233 GLY A CA 1
ATOM 1790 C C . GLY A 1 233 ? 27.175 8.554 -27.825 1.00 54.81 233 GLY A C 1
ATOM 1791 O O . GLY A 1 233 ? 27.737 8.561 -26.736 1.00 54.81 233 GLY A O 1
ATOM 1792 N N . GLY A 1 234 ? 26.892 7.429 -28.484 1.00 47.91 234 GLY A N 1
ATOM 1793 C CA . GLY A 1 234 ? 27.347 6.078 -28.129 1.00 47.91 234 GLY A CA 1
ATOM 1794 C C . GLY A 1 234 ? 26.261 5.150 -27.558 1.00 47.91 234 GLY A C 1
ATOM 1795 O O . GLY A 1 234 ? 25.135 5.616 -27.312 1.00 47.91 234 GLY A O 1
ATOM 1796 N N . PRO A 1 235 ? 26.604 3.859 -27.341 1.00 42.00 235 PRO A N 1
ATOM 1797 C CA . PRO A 1 235 ? 25.717 2.879 -26.728 1.00 42.00 235 PRO A CA 1
ATOM 1798 C C . PRO A 1 235 ? 25.355 3.346 -25.321 1.00 42.00 235 PRO A C 1
ATOM 1800 O O . PRO A 1 235 ? 26.211 3.659 -24.487 1.00 42.00 235 PRO A O 1
ATOM 1803 N N . ALA A 1 236 ? 24.063 3.471 -25.068 1.00 40.66 236 ALA A N 1
ATOM 1804 C CA . ALA A 1 236 ? 23.560 3.953 -23.800 1.00 40.66 236 ALA A CA 1
ATOM 1805 C C . ALA A 1 236 ? 23.387 2.762 -22.862 1.00 40.66 236 ALA A C 1
ATOM 1807 O O . ALA A 1 236 ? 22.324 2.154 -22.808 1.00 40.66 236 ALA A O 1
ATOM 1808 N N . ARG A 1 237 ? 24.431 2.462 -22.083 1.00 42.03 237 ARG A N 1
ATOM 1809 C CA . ARG A 1 237 ? 24.326 1.520 -20.954 1.00 42.03 237 ARG A CA 1
ATOM 1810 C C . ARG A 1 237 ? 23.635 2.123 -19.727 1.00 42.03 237 ARG A C 1
ATOM 1812 O O . ARG A 1 237 ? 23.341 1.410 -18.781 1.00 42.03 237 ARG A O 1
ATOM 1819 N N . SER A 1 238 ? 23.395 3.432 -19.720 1.00 33.09 238 SER A N 1
ATOM 1820 C CA . SER A 1 238 ? 22.701 4.148 -18.647 1.00 33.09 238 SER A CA 1
ATOM 1821 C C . SER A 1 238 ? 22.281 5.527 -19.167 1.00 33.09 238 SER A C 1
ATOM 1823 O O . SER A 1 238 ? 22.983 6.089 -20.019 1.00 33.09 238 SER A O 1
ATOM 1825 N N . PRO A 1 239 ? 21.154 6.116 -18.732 1.00 37.47 239 PRO A N 1
ATOM 1826 C CA . PRO A 1 239 ? 20.815 7.457 -19.172 1.00 37.47 239 PRO A CA 1
ATOM 1827 C C . PRO A 1 239 ? 21.842 8.468 -18.666 1.00 37.47 239 PRO A C 1
ATOM 1829 O O . PRO A 1 239 ? 22.158 8.547 -17.481 1.00 37.47 239 PRO A O 1
ATOM 1832 N N . VAL A 1 240 ? 22.320 9.307 -19.580 1.00 35.00 240 VAL A N 1
ATOM 1833 C CA . VAL A 1 240 ? 23.060 10.516 -19.228 1.00 35.00 240 VAL A CA 1
ATOM 1834 C C . VAL A 1 240 ? 22.097 11.456 -18.500 1.00 35.00 240 VAL A C 1
ATOM 1836 O O . VAL A 1 240 ? 21.351 12.208 -19.126 1.00 35.00 240 VAL A O 1
ATOM 1839 N N . TYR A 1 241 ? 22.098 11.417 -17.170 1.00 33.66 241 TYR A N 1
ATOM 1840 C CA . TYR A 1 241 ? 21.423 12.424 -16.365 1.00 33.66 241 TYR A CA 1
ATOM 1841 C C . TYR A 1 241 ? 22.262 13.705 -16.355 1.00 33.66 241 TYR A C 1
ATOM 1843 O O . TYR A 1 241 ? 23.265 13.808 -15.652 1.00 33.66 241 TYR A O 1
ATOM 1851 N N . ARG A 1 242 ? 21.857 14.710 -17.139 1.00 36.22 242 ARG A N 1
ATOM 1852 C CA . ARG A 1 242 ? 22.386 16.076 -17.008 1.00 36.22 242 ARG A CA 1
ATOM 1853 C C . ARG A 1 242 ? 21.449 16.900 -16.139 1.00 36.22 242 ARG A C 1
ATOM 1855 O O . ARG A 1 242 ? 20.450 17.442 -16.606 1.00 36.22 242 ARG A O 1
ATOM 1862 N N . ARG A 1 243 ? 21.802 17.039 -14.862 1.00 33.06 243 ARG A N 1
ATOM 1863 C CA . ARG A 1 243 ? 21.180 18.023 -13.971 1.00 33.06 243 ARG A CA 1
ATOM 1864 C C . ARG A 1 243 ? 21.444 19.423 -14.548 1.00 33.06 243 ARG A C 1
ATOM 1866 O O . ARG A 1 243 ? 22.595 19.813 -14.691 1.00 33.06 243 ARG A O 1
ATOM 1873 N N . GLY A 1 244 ? 20.394 20.177 -14.875 1.00 32.69 244 GLY A N 1
ATOM 1874 C CA . GLY A 1 244 ? 20.510 21.614 -15.179 1.00 32.69 244 GLY A CA 1
ATOM 1875 C C . GLY A 1 244 ? 20.401 22.044 -16.644 1.00 32.69 244 GLY A C 1
ATOM 1876 O O . GLY A 1 244 ? 20.393 23.243 -16.892 1.00 32.69 244 GLY A O 1
ATOM 1877 N N . ALA A 1 245 ? 20.215 21.130 -17.597 1.00 29.58 245 ALA A N 1
ATOM 1878 C CA . ALA A 1 245 ? 19.737 21.491 -18.930 1.00 29.58 245 ALA A CA 1
ATOM 1879 C C . ALA A 1 245 ? 18.309 20.963 -19.082 1.00 29.58 245 ALA A C 1
ATOM 1881 O O . ALA A 1 245 ? 18.093 19.796 -19.397 1.00 29.58 245 ALA A O 1
ATOM 1882 N N . GLY A 1 246 ? 17.323 21.828 -18.828 1.00 28.52 246 GLY A N 1
ATOM 1883 C CA . GLY A 1 246 ? 16.003 21.625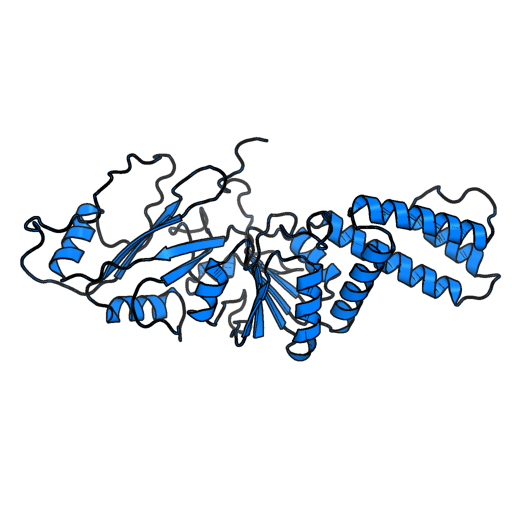 -19.421 1.00 28.52 246 GLY A CA 1
ATOM 1884 C C . GLY A 1 246 ? 16.144 21.482 -20.943 1.00 28.52 246 GLY A C 1
ATOM 1885 O O . GLY A 1 246 ? 17.188 21.836 -21.497 1.00 28.52 246 GLY A O 1
ATOM 1886 N N . PRO A 1 247 ? 15.134 20.949 -21.637 1.00 29.11 247 PRO A N 1
ATOM 1887 C CA . PRO A 1 247 ? 15.245 20.686 -23.056 1.00 29.11 247 PRO A CA 1
ATOM 1888 C C . PRO A 1 247 ? 15.531 21.981 -23.838 1.00 29.11 247 PRO A C 1
ATOM 1890 O O . PRO A 1 247 ? 14.621 22.698 -24.231 1.00 29.11 247 PRO A O 1
ATOM 1893 N N . THR A 1 248 ? 16.784 22.171 -24.250 1.00 28.03 248 THR A N 1
ATOM 1894 C CA . THR A 1 248 ? 17.053 22.171 -25.689 1.00 28.03 248 THR A CA 1
ATOM 1895 C C . THR A 1 248 ? 16.658 20.790 -26.206 1.00 28.03 248 THR A C 1
ATOM 1897 O O . THR A 1 248 ? 17.484 19.915 -26.455 1.00 28.03 248 THR A O 1
ATOM 1900 N N . ALA A 1 249 ? 15.345 20.555 -26.295 1.00 27.58 249 ALA A N 1
ATOM 1901 C CA . ALA A 1 249 ? 14.817 19.448 -27.056 1.00 27.58 249 ALA A CA 1
ATOM 1902 C C . ALA A 1 249 ? 15.217 19.770 -28.484 1.00 27.58 249 ALA A C 1
ATOM 1904 O O . ALA A 1 249 ? 14.590 20.595 -29.144 1.00 27.58 249 ALA A O 1
ATOM 1905 N N . GLN A 1 250 ? 16.267 19.126 -28.975 1.00 24.78 250 GLN A N 1
ATOM 1906 C CA . GLN A 1 250 ? 16.286 18.860 -30.394 1.00 24.78 250 GLN A CA 1
ATOM 1907 C C . GLN A 1 250 ? 15.118 17.901 -30.647 1.00 24.78 250 GLN A C 1
ATOM 1909 O O . GLN A 1 250 ? 15.207 16.683 -30.462 1.00 24.78 250 GLN A O 1
ATOM 1914 N N . HIS A 1 251 ? 13.970 18.503 -30.963 1.00 22.64 251 HIS A N 1
ATOM 1915 C CA . HIS A 1 251 ? 12.902 17.856 -31.696 1.00 22.64 251 HIS A CA 1
ATOM 1916 C C . HIS A 1 251 ? 13.549 17.255 -32.939 1.00 22.64 251 HIS A C 1
ATOM 1918 O O . HIS A 1 251 ? 14.082 17.972 -33.781 1.00 22.64 251 HIS A O 1
ATOM 1924 N N . TYR A 1 252 ? 13.543 15.933 -33.019 1.00 28.48 252 TYR A N 1
ATOM 1925 C CA . TYR A 1 252 ? 13.811 15.246 -34.265 1.00 28.48 252 TYR A CA 1
ATOM 1926 C C . TYR A 1 252 ? 12.536 14.503 -34.602 1.00 28.48 252 TYR A C 1
ATOM 1928 O O . TYR A 1 252 ? 12.095 13.636 -33.842 1.00 28.48 252 TYR A O 1
ATOM 1936 N N . ASP A 1 253 ? 11.929 14.958 -35.691 1.00 23.91 253 ASP A N 1
ATOM 1937 C CA . ASP A 1 253 ? 10.664 14.495 -36.227 1.00 23.91 253 ASP A CA 1
ATOM 1938 C C . ASP A 1 253 ? 10.620 12.970 -36.326 1.00 23.91 253 ASP A C 1
ATOM 1940 O O . ASP A 1 253 ? 11.517 12.321 -36.872 1.00 23.91 253 ASP A O 1
ATOM 1944 N N . VAL A 1 254 ? 9.531 12.397 -35.818 1.00 26.41 254 VAL A N 1
ATOM 1945 C CA . VAL A 1 254 ? 9.104 11.054 -36.192 1.00 26.41 254 VAL A CA 1
ATOM 1946 C C . VAL A 1 254 ? 8.418 11.183 -37.552 1.00 26.41 254 VAL A C 1
ATOM 1948 O O . VAL A 1 254 ? 7.469 11.940 -37.712 1.00 26.41 254 VAL A O 1
ATOM 1951 N N . TYR A 1 255 ? 8.982 10.470 -38.522 1.00 31.12 255 TYR A N 1
ATOM 1952 C CA . TYR A 1 255 ? 8.593 10.300 -39.923 1.00 31.12 255 TYR A CA 1
ATOM 1953 C C . TYR A 1 255 ? 7.177 10.754 -40.359 1.00 31.12 255 TYR A C 1
ATOM 1955 O O . TYR A 1 255 ? 6.166 10.251 -39.871 1.00 31.12 255 TYR A O 1
ATOM 1963 N N . VAL A 1 256 ? 7.141 11.592 -41.407 1.00 24.61 256 VAL A N 1
ATOM 1964 C CA . VAL A 1 256 ? 5.985 11.847 -42.289 1.00 24.61 256 VAL A CA 1
ATOM 1965 C C . VAL A 1 256 ? 6.103 10.936 -43.529 1.00 24.61 256 VAL A C 1
ATOM 1967 O O . VAL A 1 256 ? 7.145 10.975 -44.194 1.00 24.61 256 VAL A O 1
ATOM 1970 N N . PRO A 1 257 ? 5.085 10.126 -43.885 1.00 25.48 257 PRO A N 1
ATOM 1971 C CA . PRO A 1 257 ? 5.126 9.261 -45.069 1.00 25.48 257 PRO A CA 1
ATOM 1972 C C . PRO A 1 257 ? 5.314 10.042 -46.380 1.00 25.48 257 PRO A C 1
ATOM 1974 O O . PRO A 1 257 ? 4.572 10.983 -46.643 1.00 25.48 257 PRO A O 1
ATOM 1977 N N . GLY A 1 258 ? 6.280 9.634 -47.222 1.00 27.41 258 GLY A N 1
ATOM 1978 C CA . GLY A 1 258 ? 6.391 10.093 -48.621 1.00 27.41 258 GLY A CA 1
ATOM 1979 C C . GLY A 1 258 ? 7.721 10.717 -49.079 1.00 27.41 258 GLY A C 1
ATOM 1980 O O . GLY A 1 258 ? 7.859 11.008 -50.265 1.00 27.41 258 GLY A O 1
ATOM 1981 N N . ARG A 1 259 ? 8.729 10.906 -48.213 1.00 27.89 259 ARG A N 1
ATOM 1982 C CA . ARG A 1 259 ? 10.074 11.369 -48.638 1.00 27.89 259 ARG A CA 1
ATOM 1983 C C . ARG A 1 259 ? 11.119 10.250 -48.585 1.00 27.89 259 ARG A C 1
ATOM 1985 O O . ARG A 1 259 ? 11.146 9.470 -47.632 1.00 27.89 259 ARG A O 1
ATOM 1992 N N . ARG A 1 260 ? 11.988 10.191 -49.612 1.00 33.19 260 ARG A N 1
ATOM 1993 C CA . ARG A 1 260 ? 13.164 9.298 -49.675 1.00 33.19 260 ARG A CA 1
ATOM 1994 C C . ARG A 1 260 ? 14.009 9.494 -48.418 1.00 33.19 260 ARG A C 1
ATOM 1996 O O . ARG A 1 260 ? 14.435 10.604 -48.110 1.00 33.19 260 ARG A O 1
ATOM 2003 N N . ASN A 1 261 ? 14.187 8.403 -47.687 1.00 40.03 261 ASN A N 1
ATOM 2004 C CA . ASN A 1 261 ? 14.766 8.395 -46.360 1.00 40.03 261 ASN A CA 1
ATOM 2005 C C . ASN A 1 261 ? 16.299 8.348 -46.475 1.00 40.03 261 ASN A C 1
ATOM 2007 O O . ASN A 1 261 ? 16.812 7.440 -47.125 1.00 40.03 261 ASN A O 1
ATOM 2011 N N . PRO A 1 262 ? 17.061 9.255 -45.842 1.00 41.84 262 PRO A N 1
ATOM 2012 C CA . PRO A 1 262 ? 18.527 9.225 -45.862 1.00 41.84 262 PRO A CA 1
ATOM 2013 C C . PRO A 1 262 ? 19.135 8.042 -45.070 1.00 41.84 262 PRO A C 1
ATOM 2015 O O . PRO A 1 262 ? 20.267 8.149 -44.604 1.00 41.84 262 PRO A O 1
ATOM 2018 N N . LEU A 1 263 ? 18.381 6.958 -44.839 1.00 43.06 263 LEU A N 1
ATOM 2019 C CA . LEU A 1 263 ? 18.693 5.802 -43.984 1.00 43.06 263 LEU A CA 1
ATOM 2020 C C . LEU A 1 263 ? 18.959 4.494 -44.765 1.00 43.06 263 LEU A C 1
ATOM 2022 O O . LEU A 1 263 ? 19.068 3.437 -44.145 1.00 43.06 263 LEU A O 1
ATOM 2026 N N . ASP A 1 264 ? 19.083 4.539 -46.093 1.00 32.34 264 ASP A N 1
ATOM 2027 C CA . ASP A 1 264 ? 19.385 3.351 -46.904 1.00 32.34 264 ASP A CA 1
ATOM 2028 C C . ASP A 1 264 ? 20.901 3.056 -46.978 1.00 32.34 264 ASP A C 1
ATOM 2030 O O . ASP A 1 264 ? 21.673 3.879 -47.465 1.00 32.34 264 ASP A O 1
ATOM 2034 N N . GLY A 1 265 ? 21.310 1.850 -46.546 1.00 33.72 265 GLY A N 1
ATOM 2035 C CA . GLY A 1 265 ? 22.602 1.219 -46.886 1.00 33.72 265 GLY A CA 1
ATOM 2036 C C . GLY A 1 265 ? 23.536 0.814 -45.721 1.00 33.72 265 GLY A C 1
ATOM 2037 O O . GLY A 1 265 ? 23.972 1.664 -44.954 1.00 33.72 265 GLY A O 1
ATOM 2038 N N . LEU A 1 266 ? 23.914 -0.480 -45.698 1.00 31.17 266 LEU A N 1
ATOM 2039 C CA . LEU A 1 266 ? 25.046 -1.165 -45.005 1.00 31.17 266 LEU A CA 1
ATOM 2040 C C . LEU A 1 266 ? 25.033 -1.486 -43.478 1.00 31.17 266 LEU A C 1
ATOM 2042 O O . LEU A 1 266 ? 24.393 -0.828 -42.676 1.00 31.17 266 LEU A O 1
ATOM 2046 N N . ILE A 1 267 ? 25.743 -2.570 -43.100 1.00 37.81 267 ILE A N 1
ATOM 2047 C CA . ILE A 1 267 ? 25.570 -3.467 -41.920 1.00 37.81 267 ILE A CA 1
ATOM 2048 C C . ILE A 1 267 ? 26.808 -3.489 -40.982 1.00 37.81 267 ILE A C 1
ATOM 2050 O O . ILE A 1 267 ? 27.874 -3.726 -41.534 1.00 37.81 267 ILE A O 1
ATOM 2054 N N . VAL A 1 268 ? 26.653 -3.360 -39.633 1.00 36.72 268 VAL A N 1
ATOM 2055 C CA . VAL A 1 268 ? 27.408 -3.992 -38.475 1.00 36.72 268 VAL A CA 1
ATOM 2056 C C . VAL A 1 268 ? 26.655 -3.724 -37.103 1.00 36.72 268 VAL A C 1
ATOM 2058 O O . VAL A 1 268 ? 25.759 -2.882 -37.153 1.00 36.72 268 VAL A O 1
ATOM 2061 N N . PRO A 1 269 ? 26.922 -4.348 -35.907 1.00 46.12 269 PRO A N 1
ATOM 2062 C CA . PRO A 1 269 ? 26.116 -5.414 -35.253 1.00 46.12 269 PRO A CA 1
ATOM 2063 C C . PRO A 1 269 ? 25.480 -5.135 -33.838 1.00 46.12 269 PRO A C 1
ATOM 2065 O O . PRO A 1 269 ? 25.900 -4.245 -33.111 1.00 46.12 269 PRO A O 1
ATOM 2068 N N . ASP A 1 270 ? 24.484 -5.965 -33.469 1.00 52.81 270 ASP A N 1
ATOM 2069 C CA . ASP A 1 270 ? 24.144 -6.635 -32.177 1.00 52.81 270 ASP A CA 1
ATOM 2070 C C . ASP A 1 270 ? 24.086 -5.908 -30.802 1.00 52.81 270 ASP A C 1
ATOM 2072 O O . ASP A 1 270 ? 24.753 -6.327 -29.856 1.00 52.81 270 ASP A O 1
ATOM 2076 N N . ALA A 1 271 ? 23.217 -4.909 -30.599 1.00 52.12 271 ALA A N 1
ATOM 2077 C CA . ALA A 1 271 ? 22.951 -4.373 -29.250 1.00 52.12 271 ALA A CA 1
ATOM 2078 C C . ALA A 1 271 ? 21.504 -3.875 -29.053 1.00 52.12 271 ALA A C 1
ATOM 2080 O O . ALA A 1 271 ? 20.779 -3.637 -30.026 1.00 52.12 271 ALA A O 1
ATOM 2081 N N . PHE A 1 272 ? 21.088 -3.739 -27.786 1.00 59.91 272 PHE A N 1
ATOM 2082 C CA . PHE A 1 272 ? 19.910 -2.974 -27.364 1.00 59.91 272 PHE A CA 1
ATOM 2083 C C . PHE A 1 272 ? 20.362 -1.805 -26.491 1.00 59.91 272 PHE A C 1
ATOM 2085 O O . PHE A 1 272 ? 21.002 -2.015 -25.462 1.00 59.91 272 PHE A O 1
ATOM 2092 N N . ASP A 1 273 ? 19.986 -0.592 -26.885 1.00 62.59 273 ASP A N 1
ATOM 2093 C CA . ASP A 1 273 ? 20.287 0.626 -26.141 1.00 62.59 273 ASP A CA 1
ATOM 2094 C C . ASP A 1 273 ? 19.006 1.297 -25.676 1.00 62.59 273 ASP A C 1
ATOM 2096 O O . ASP A 1 273 ? 18.056 1.436 -26.450 1.00 62.59 273 ASP A O 1
ATOM 2100 N N . ILE A 1 274 ? 19.003 1.783 -24.434 1.00 65.88 274 ILE A N 1
ATOM 2101 C CA . ILE A 1 274 ? 17.880 2.517 -23.856 1.00 65.88 274 ILE A CA 1
ATOM 2102 C C . ILE A 1 274 ? 18.354 3.777 -23.137 1.00 65.88 274 ILE A C 1
ATOM 2104 O O . ILE A 1 274 ? 19.330 3.795 -22.392 1.00 65.88 274 ILE A O 1
ATOM 2108 N N . ARG A 1 275 ? 17.617 4.866 -23.346 1.00 68.19 275 ARG A N 1
ATOM 2109 C CA . ARG A 1 275 ? 17.750 6.109 -22.588 1.00 68.19 275 ARG A CA 1
ATOM 2110 C C . ARG A 1 275 ? 16.423 6.422 -21.934 1.00 68.19 275 ARG A C 1
ATOM 2112 O O . ARG A 1 275 ? 15.406 6.410 -22.618 1.00 68.19 275 ARG A O 1
ATOM 2119 N N . VAL A 1 276 ? 16.457 6.739 -20.646 1.00 67.44 276 VAL A N 1
ATOM 2120 C CA . VAL A 1 276 ? 15.306 7.166 -19.843 1.00 67.44 276 VAL A CA 1
ATOM 2121 C C . VAL A 1 276 ? 15.624 8.519 -19.229 1.00 67.44 276 VAL A C 1
ATOM 2123 O O . VAL A 1 276 ? 16.694 8.704 -18.658 1.00 67.44 276 VAL A O 1
ATOM 2126 N N . TRP A 1 277 ? 14.720 9.481 -19.338 1.00 67.62 277 TRP A N 1
ATOM 2127 C CA . TRP A 1 277 ? 14.894 10.775 -18.685 1.00 67.62 277 TRP A CA 1
ATOM 2128 C C . TRP A 1 277 ? 13.556 11.358 -18.249 1.00 67.62 277 TRP A C 1
ATOM 2130 O O . TRP A 1 277 ? 12.492 11.020 -18.771 1.00 67.62 277 TRP A O 1
ATOM 2140 N N . GLU A 1 278 ? 13.623 12.250 -17.271 1.00 65.38 278 GLU A N 1
ATOM 2141 C CA . GLU A 1 278 ? 12.492 13.034 -16.790 1.00 65.38 278 GLU A CA 1
ATOM 2142 C C . GLU A 1 278 ? 12.258 14.232 -17.730 1.00 65.38 278 GLU A C 1
ATOM 2144 O O . GLU A 1 278 ? 13.199 14.959 -18.054 1.00 65.38 278 GLU A O 1
ATOM 2149 N N . VAL A 1 279 ? 11.021 14.434 -18.204 1.00 56.44 279 VAL A N 1
ATOM 2150 C CA . VAL A 1 279 ? 10.684 15.461 -19.217 1.00 56.44 279 VAL A CA 1
ATOM 2151 C C . VAL A 1 279 ? 10.031 16.729 -18.651 1.00 56.44 279 VAL A C 1
ATOM 2153 O O . VAL A 1 279 ? 9.924 17.713 -19.378 1.00 56.44 279 VAL A O 1
ATOM 2156 N N . SER A 1 280 ? 9.620 16.771 -17.377 1.00 55.38 280 SER A N 1
ATOM 2157 C CA . SER A 1 280 ? 8.972 17.957 -16.782 1.00 55.38 280 SER A CA 1
ATOM 2158 C C . SER A 1 280 ? 9.174 18.065 -15.267 1.00 55.38 280 SER A C 1
ATOM 2160 O O . SER A 1 280 ? 9.261 17.059 -14.575 1.00 55.38 280 SER A O 1
ATOM 2162 N N . ARG A 1 281 ? 9.173 19.307 -14.751 1.00 46.91 281 ARG A N 1
ATOM 2163 C CA . ARG A 1 281 ? 9.196 19.658 -13.315 1.00 46.91 281 ARG A CA 1
ATOM 2164 C C . ARG A 1 281 ? 7.805 19.972 -12.712 1.00 46.91 281 ARG A C 1
ATOM 2166 O O . ARG A 1 281 ? 7.754 20.547 -11.628 1.00 46.91 281 ARG A O 1
ATOM 2173 N N . ARG A 1 282 ? 6.680 19.678 -13.386 1.00 45.09 282 ARG A N 1
ATOM 2174 C CA . ARG A 1 282 ? 5.305 19.957 -12.886 1.00 45.09 282 ARG A CA 1
ATOM 2175 C C . ARG A 1 282 ? 4.240 18.999 -13.444 1.00 45.09 282 ARG A C 1
ATOM 2177 O O . ARG A 1 282 ? 4.367 18.578 -14.592 1.00 45.09 282 ARG A O 1
ATOM 2184 N N . PRO A 1 283 ? 3.095 18.851 -12.749 1.00 44.72 283 PRO A N 1
ATOM 2185 C CA . PRO A 1 283 ? 2.945 18.205 -11.441 1.00 44.72 283 PRO A CA 1
ATOM 2186 C C . PRO A 1 283 ? 2.958 16.665 -11.543 1.00 44.72 283 PRO A C 1
ATOM 2188 O O . PRO A 1 283 ? 2.936 15.979 -10.529 1.00 44.72 283 PRO A O 1
ATOM 2191 N N . HIS A 1 284 ? 3.022 16.118 -12.759 1.00 49.25 284 HIS A N 1
ATOM 2192 C CA . HIS A 1 284 ? 3.186 14.692 -13.004 1.00 49.25 284 HIS A CA 1
ATOM 2193 C C . HIS A 1 284 ? 4.561 14.491 -13.630 1.00 49.25 284 HIS A C 1
ATOM 2195 O O . HIS A 1 284 ? 4.842 15.048 -14.694 1.00 49.25 284 HIS A O 1
ATOM 2201 N N . HIS A 1 285 ? 5.433 13.743 -12.953 1.00 56.69 285 HIS A N 1
ATOM 2202 C CA . HIS A 1 285 ? 6.729 13.351 -13.497 1.00 56.69 285 HIS A CA 1
ATOM 2203 C C . HIS A 1 285 ? 6.482 12.502 -14.741 1.00 56.69 285 HIS A C 1
ATOM 2205 O O . HIS A 1 285 ? 6.174 11.315 -14.662 1.00 56.69 285 HIS A O 1
ATOM 2211 N N . LEU A 1 286 ? 6.536 13.144 -15.904 1.00 62.47 286 LEU A N 1
ATOM 2212 C CA . LEU A 1 286 ? 6.503 12.447 -17.172 1.00 62.47 286 LEU A CA 1
ATOM 2213 C C . LEU A 1 286 ? 7.914 11.938 -17.437 1.00 62.47 286 LEU A C 1
ATOM 2215 O O . LEU A 1 286 ? 8.893 12.684 -17.328 1.00 62.47 286 LEU A O 1
ATOM 2219 N N . TYR A 1 287 ? 7.999 10.666 -17.795 1.00 70.19 287 TYR A N 1
ATOM 2220 C CA . TYR A 1 287 ? 9.235 10.033 -18.217 1.00 70.19 287 TYR A CA 1
ATOM 2221 C C . TYR A 1 287 ? 9.151 9.755 -19.706 1.00 70.19 287 TYR A C 1
ATOM 2223 O O . TYR A 1 287 ? 8.124 9.307 -20.218 1.00 70.19 287 TYR A O 1
ATOM 2231 N N . ALA A 1 288 ? 10.244 10.030 -20.398 1.00 66.44 288 ALA A N 1
ATOM 2232 C CA . ALA A 1 288 ? 10.404 9.689 -21.794 1.00 66.44 288 ALA A CA 1
ATOM 2233 C C . ALA A 1 288 ? 11.510 8.654 -21.919 1.00 66.44 288 ALA A C 1
ATOM 2235 O O . ALA A 1 288 ? 12.466 8.633 -21.137 1.00 66.44 288 ALA A O 1
ATOM 2236 N N . SER A 1 289 ? 11.376 7.809 -22.933 1.00 71.06 289 SER A N 1
ATOM 2237 C CA . SER A 1 289 ? 12.452 6.924 -23.325 1.00 71.06 289 SER A CA 1
ATOM 2238 C C . SER A 1 289 ? 12.685 6.950 -24.826 1.00 71.06 289 SER A C 1
ATOM 2240 O O . SER A 1 289 ? 11.811 7.304 -25.622 1.00 71.06 289 SER A O 1
ATOM 2242 N N . ARG A 1 290 ? 13.897 6.562 -25.212 1.00 68.06 290 ARG A N 1
ATOM 2243 C CA . ARG A 1 290 ? 14.244 6.164 -26.575 1.00 68.06 290 ARG A CA 1
ATOM 2244 C C . ARG A 1 290 ? 15.035 4.879 -26.488 1.00 68.06 290 ARG A C 1
ATOM 2246 O O . ARG A 1 290 ? 15.957 4.794 -25.680 1.00 68.06 290 ARG A O 1
ATOM 2253 N N . ALA A 1 291 ? 14.687 3.926 -27.339 1.00 69.31 291 ALA A N 1
ATOM 2254 C CA . ALA A 1 291 ? 15.416 2.681 -27.444 1.00 69.31 291 ALA A CA 1
ATOM 2255 C C . ALA A 1 291 ? 15.583 2.262 -28.903 1.00 69.31 291 ALA A C 1
ATOM 2257 O O . ALA A 1 291 ? 14.724 2.559 -29.738 1.00 69.31 291 ALA A O 1
ATOM 2258 N N . ALA A 1 292 ? 16.677 1.575 -29.201 1.00 69.00 292 ALA A N 1
ATOM 2259 C CA . ALA A 1 292 ? 16.960 1.027 -30.519 1.00 69.00 292 ALA A CA 1
ATOM 2260 C C . ALA A 1 292 ? 17.580 -0.365 -30.385 1.00 69.00 292 ALA A C 1
ATOM 2262 O O . ALA A 1 292 ? 18.258 -0.656 -29.401 1.00 69.00 292 ALA A O 1
ATOM 2263 N N . ALA A 1 293 ? 17.312 -1.229 -31.364 1.00 68.69 293 ALA A N 1
ATOM 2264 C CA . ALA A 1 293 ? 17.860 -2.579 -31.394 1.00 68.69 293 ALA A CA 1
ATOM 2265 C C . ALA A 1 293 ? 18.070 -3.070 -32.826 1.00 68.69 293 ALA A C 1
ATOM 2267 O O . ALA A 1 293 ? 17.314 -2.705 -33.731 1.00 68.69 293 ALA A O 1
ATOM 2268 N N . GLY A 1 294 ? 19.043 -3.963 -33.014 1.00 67.06 294 GLY A N 1
ATOM 2269 C CA . GLY A 1 294 ? 19.266 -4.629 -34.303 1.00 67.06 294 GLY A CA 1
ATOM 2270 C C . GLY A 1 294 ? 18.179 -5.651 -34.672 1.00 67.06 294 GLY A C 1
ATOM 2271 O O . GLY A 1 294 ? 17.929 -5.901 -35.850 1.00 67.06 294 GLY A O 1
ATOM 2272 N N . SER A 1 295 ? 17.502 -6.238 -33.680 1.00 75.19 295 SER A N 1
ATOM 2273 C CA . SER A 1 295 ? 16.401 -7.190 -33.873 1.00 75.19 295 SER A CA 1
ATOM 2274 C C . SER A 1 295 ? 15.527 -7.283 -32.615 1.00 75.19 295 SER A C 1
ATOM 2276 O O . SER A 1 295 ? 15.933 -6.873 -31.527 1.00 75.19 295 SER A O 1
ATOM 2278 N N . TRP A 1 296 ? 14.340 -7.886 -32.734 1.00 84.19 296 TRP A N 1
ATOM 2279 C CA . TRP A 1 296 ? 13.493 -8.177 -31.570 1.00 84.19 296 TRP A CA 1
ATOM 2280 C C . TRP A 1 296 ? 14.089 -9.233 -30.630 1.00 84.19 296 TRP A C 1
ATOM 2282 O O . TRP A 1 296 ? 13.806 -9.184 -29.435 1.00 84.19 296 TRP A O 1
ATOM 2292 N N . SER A 1 297 ? 14.929 -10.152 -31.125 1.00 83.25 297 SER A N 1
ATOM 2293 C CA . SER A 1 297 ? 15.580 -11.149 -30.265 1.00 83.25 297 SER A CA 1
ATOM 2294 C C . SER A 1 297 ? 16.557 -10.496 -29.289 1.00 83.25 297 SER A C 1
ATOM 2296 O O . SER A 1 297 ? 16.610 -10.914 -28.137 1.00 83.25 297 SER A O 1
ATOM 2298 N N . TYR A 1 298 ? 17.252 -9.428 -29.700 1.00 76.81 298 TYR A N 1
ATOM 2299 C CA . TYR A 1 298 ? 18.111 -8.653 -28.797 1.00 76.81 298 TYR A CA 1
ATOM 2300 C C . TYR A 1 298 ? 17.313 -7.885 -27.750 1.00 76.81 298 TYR A C 1
ATOM 2302 O O . TYR A 1 298 ? 17.691 -7.892 -26.583 1.00 76.81 298 TYR A O 1
ATOM 2310 N N . VAL A 1 299 ? 16.184 -7.27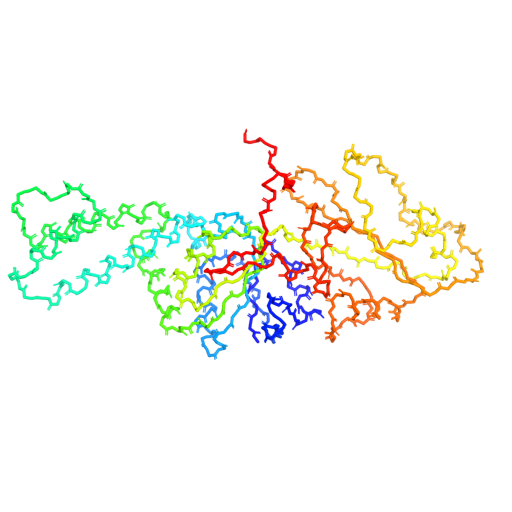6 -28.134 1.00 80.75 299 VAL A N 1
ATOM 2311 C CA . VAL A 1 299 ? 15.304 -6.622 -27.151 1.00 80.75 299 VAL A CA 1
ATOM 2312 C C . VAL A 1 299 ? 14.839 -7.637 -26.113 1.00 80.75 299 VAL A C 1
ATOM 2314 O O . VAL A 1 299 ? 14.919 -7.373 -24.919 1.00 80.75 299 VAL A O 1
ATOM 2317 N N . LYS A 1 300 ? 14.387 -8.817 -26.555 1.00 85.50 300 LYS A N 1
ATOM 2318 C CA . LYS A 1 300 ? 13.951 -9.877 -25.645 1.00 85.50 300 LYS A CA 1
ATOM 2319 C C . LYS A 1 300 ? 15.079 -10.341 -24.720 1.00 85.50 300 LYS A C 1
ATOM 2321 O O . LYS A 1 300 ? 14.844 -10.438 -23.521 1.00 85.50 300 LYS A O 1
ATOM 2326 N N . ALA A 1 301 ? 16.271 -10.599 -25.259 1.00 78.81 301 ALA A N 1
ATOM 2327 C CA . ALA A 1 301 ? 17.424 -11.013 -24.463 1.00 78.81 301 ALA A CA 1
ATOM 2328 C C . ALA A 1 301 ? 17.761 -9.974 -23.384 1.00 78.81 301 ALA A C 1
ATOM 2330 O O . ALA A 1 301 ? 17.878 -10.329 -22.216 1.00 78.81 301 ALA A O 1
ATOM 2331 N N . TRP A 1 302 ? 17.803 -8.689 -23.751 1.00 82.81 302 TRP A N 1
ATOM 2332 C CA . TRP A 1 302 ? 18.051 -7.608 -22.798 1.00 82.81 302 TRP A CA 1
ATOM 2333 C C . TRP A 1 302 ? 16.956 -7.509 -21.728 1.00 82.81 302 TRP A C 1
ATOM 2335 O O . TRP A 1 302 ? 17.256 -7.360 -20.549 1.00 82.81 302 TRP A O 1
ATOM 2345 N N . VAL A 1 303 ? 15.682 -7.632 -22.113 1.00 84.56 303 VAL A N 1
ATOM 2346 C CA . VAL A 1 303 ? 14.558 -7.639 -21.163 1.00 84.56 303 VAL A CA 1
ATOM 2347 C C . VAL A 1 303 ? 14.687 -8.794 -20.164 1.00 84.56 303 VAL A C 1
ATOM 2349 O O . VAL A 1 303 ? 14.493 -8.587 -18.966 1.00 84.56 303 VAL A O 1
ATOM 2352 N N . ASP A 1 304 ? 15.037 -9.993 -20.631 1.00 82.88 304 ASP A N 1
ATOM 2353 C CA . ASP A 1 304 ? 15.194 -11.169 -19.770 1.00 82.88 304 ASP A CA 1
ATOM 2354 C C . ASP A 1 304 ? 16.431 -11.069 -18.852 1.00 82.88 304 ASP A C 1
ATOM 2356 O O . ASP A 1 304 ? 16.412 -11.607 -17.742 1.00 82.88 304 ASP A O 1
ATOM 2360 N N . GLU A 1 305 ? 17.485 -10.374 -19.291 1.00 78.00 305 GLU A N 1
ATOM 2361 C CA . GLU A 1 305 ? 18.731 -10.172 -18.541 1.00 78.00 305 GLU A CA 1
ATOM 2362 C C . GLU A 1 305 ? 18.652 -9.026 -17.520 1.00 78.00 305 GLU A C 1
ATOM 2364 O O . GLU A 1 305 ? 19.157 -9.180 -16.409 1.00 78.00 305 GLU A O 1
ATOM 2369 N N . HIS A 1 306 ? 17.997 -7.912 -17.865 1.00 75.81 306 HIS A N 1
ATOM 2370 C CA . HIS A 1 306 ? 18.043 -6.667 -17.086 1.00 75.81 306 HIS A CA 1
ATOM 2371 C C . HIS A 1 306 ? 16.712 -6.255 -16.447 1.00 75.81 306 HIS A C 1
ATOM 2373 O O . HIS A 1 306 ? 16.712 -5.591 -15.412 1.00 75.81 306 HIS A O 1
ATOM 2379 N N . ILE A 1 307 ? 15.562 -6.630 -17.021 1.00 84.06 307 ILE A N 1
ATOM 2380 C CA . ILE A 1 307 ? 14.260 -6.313 -16.412 1.00 84.06 307 ILE A CA 1
ATOM 2381 C C . ILE A 1 307 ? 13.774 -7.477 -15.568 1.00 84.06 307 ILE A C 1
ATOM 2383 O O . ILE A 1 307 ? 13.491 -7.302 -14.388 1.00 84.06 307 ILE A O 1
ATOM 2387 N N . MET A 1 308 ? 13.593 -8.651 -16.175 1.00 87.81 308 MET A N 1
ATOM 2388 C CA . MET A 1 308 ? 12.985 -9.780 -15.485 1.00 87.81 308 MET A CA 1
ATOM 2389 C C . MET A 1 308 ? 13.191 -11.092 -16.223 1.00 87.81 308 MET A C 1
ATOM 2391 O O . MET A 1 308 ? 12.667 -11.299 -17.318 1.00 87.81 308 MET A O 1
ATOM 2395 N N . ARG A 1 309 ? 13.838 -12.045 -15.551 1.00 86.94 309 ARG A N 1
ATOM 2396 C CA . ARG A 1 309 ? 13.908 -13.423 -16.033 1.00 86.94 309 ARG A CA 1
ATOM 2397 C C . ARG A 1 309 ? 12.504 -14.015 -16.103 1.00 86.94 309 ARG A C 1
ATOM 2399 O O . ARG A 1 309 ? 11.703 -13.821 -15.189 1.00 86.94 309 ARG A O 1
ATOM 2406 N N . LEU A 1 310 ? 12.244 -14.801 -17.149 1.00 87.69 310 LEU A N 1
ATOM 2407 C CA . LEU A 1 310 ? 10.939 -15.427 -17.408 1.00 87.69 310 LEU A CA 1
ATOM 2408 C C . LEU A 1 310 ? 9.818 -14.400 -17.640 1.00 87.69 310 LEU A C 1
ATOM 2410 O O . LEU A 1 310 ? 8.659 -14.627 -17.283 1.00 87.69 310 LEU A O 1
ATOM 2414 N N . SER A 1 311 ? 10.162 -13.270 -18.263 1.00 92.62 311 SER A N 1
ATOM 2415 C CA . SER A 1 311 ? 9.172 -12.322 -18.758 1.00 92.62 311 SER A CA 1
ATOM 2416 C C . SER A 1 311 ? 8.246 -12.976 -19.793 1.00 92.62 311 SER A C 1
ATOM 2418 O O . SER A 1 311 ? 8.616 -13.903 -20.519 1.00 92.62 311 SER A O 1
ATOM 2420 N N . ARG A 1 312 ? 7.024 -12.450 -19.914 1.00 95.56 312 ARG A N 1
ATOM 2421 C CA . ARG A 1 312 ? 6.099 -12.793 -21.008 1.00 95.56 312 ARG A CA 1
ATOM 2422 C C . ARG A 1 312 ? 6.338 -11.932 -22.254 1.00 95.56 312 ARG A C 1
ATOM 2424 O O . ARG A 1 312 ? 5.559 -12.001 -23.204 1.00 95.56 312 ARG A O 1
ATOM 2431 N N . TYR A 1 313 ? 7.385 -11.106 -22.255 1.00 94.25 313 TYR A N 1
ATOM 2432 C CA . TYR A 1 313 ? 7.719 -10.228 -23.368 1.00 94.25 313 TYR A CA 1
ATOM 2433 C C . TYR A 1 313 ? 8.189 -11.031 -24.591 1.00 94.25 313 TYR A C 1
ATOM 2435 O O . TYR A 1 313 ? 8.962 -11.985 -24.477 1.00 94.25 313 TYR A O 1
ATOM 2443 N N . GLN A 1 314 ? 7.715 -10.619 -25.771 1.00 93.19 314 GLN A N 1
ATOM 2444 C CA . GLN A 1 314 ? 8.041 -11.251 -27.055 1.00 93.19 314 GLN A CA 1
ATOM 2445 C C . GLN A 1 314 ? 8.545 -10.238 -28.088 1.00 93.19 314 GLN A C 1
ATOM 2447 O O . GLN A 1 314 ? 9.562 -10.467 -28.735 1.00 93.19 314 GLN A O 1
ATOM 2452 N N . ARG A 1 315 ? 7.820 -9.129 -28.272 1.00 92.88 315 ARG A N 1
ATOM 2453 C CA . ARG A 1 315 ? 8.142 -8.048 -29.218 1.00 92.88 315 ARG A CA 1
ATOM 2454 C C . ARG A 1 315 ? 7.283 -6.815 -28.936 1.00 92.88 315 ARG A C 1
ATOM 2456 O O . ARG A 1 315 ? 6.274 -6.917 -28.243 1.00 92.88 315 ARG A O 1
ATOM 2463 N N . GLY A 1 316 ? 7.618 -5.694 -29.571 1.00 91.38 316 GLY A N 1
ATOM 2464 C CA . GLY A 1 316 ? 6.862 -4.443 -29.481 1.00 91.38 316 GLY A CA 1
ATOM 2465 C C . GLY A 1 316 ? 7.324 -3.548 -28.333 1.00 91.38 316 GLY A C 1
ATOM 2466 O O . GLY A 1 316 ? 8.367 -3.789 -27.722 1.00 91.38 316 GLY A O 1
ATOM 2467 N N . GLY A 1 317 ? 6.558 -2.489 -28.072 1.00 90.06 317 GLY A N 1
ATOM 2468 C CA . GLY A 1 317 ? 6.807 -1.624 -26.926 1.00 90.06 317 GLY A CA 1
ATOM 2469 C C . GLY A 1 317 ? 6.418 -2.287 -25.604 1.00 90.06 317 GLY A C 1
ATOM 2470 O O . GLY A 1 317 ? 5.627 -3.232 -25.574 1.00 90.06 317 GLY A O 1
ATOM 2471 N N . PHE A 1 318 ? 6.992 -1.797 -24.513 1.00 93.25 318 PHE A N 1
ATOM 2472 C CA . PHE A 1 318 ? 6.762 -2.305 -23.166 1.00 93.25 318 PHE A CA 1
ATOM 2473 C C . PHE A 1 318 ? 6.867 -1.189 -22.126 1.00 93.25 318 PHE A C 1
ATOM 2475 O O . PHE A 1 318 ? 7.487 -0.155 -22.362 1.00 93.25 318 PHE A O 1
ATOM 2482 N N . TRP A 1 319 ? 6.271 -1.403 -20.955 1.00 93.50 319 TRP A N 1
ATOM 2483 C CA . TRP A 1 319 ? 6.494 -0.539 -19.797 1.00 93.50 319 TRP A CA 1
ATOM 2484 C C . TRP A 1 319 ? 7.734 -1.005 -19.042 1.00 93.50 319 TRP A C 1
ATOM 2486 O O . TRP A 1 319 ? 7.833 -2.180 -18.712 1.00 93.50 319 TRP A O 1
ATOM 2496 N N . LEU A 1 320 ? 8.656 -0.098 -18.744 1.00 89.56 320 LEU A N 1
ATOM 2497 C CA . LEU A 1 320 ? 9.750 -0.326 -17.803 1.00 89.56 320 LEU A CA 1
ATOM 2498 C C . LEU A 1 320 ? 9.369 0.302 -16.463 1.00 89.56 320 LEU A C 1
ATOM 2500 O O . LEU A 1 320 ? 9.059 1.494 -16.425 1.00 89.56 320 LEU A O 1
ATOM 2504 N N . ALA A 1 321 ? 9.408 -0.490 -15.393 1.00 92.12 321 ALA A N 1
ATOM 2505 C CA . ALA A 1 321 ? 9.345 -0.003 -14.021 1.00 92.12 321 ALA A CA 1
ATOM 2506 C C . ALA A 1 321 ? 10.756 0.048 -13.423 1.00 92.12 321 ALA A C 1
ATOM 2508 O O . ALA A 1 321 ? 11.592 -0.801 -13.737 1.00 92.12 321 ALA A O 1
ATOM 2509 N N . GLY A 1 322 ? 11.018 1.018 -12.554 1.00 90.19 322 GLY A N 1
ATOM 2510 C CA . GLY A 1 322 ? 12.308 1.128 -11.878 1.00 90.19 322 GLY A CA 1
ATOM 2511 C C . GLY A 1 322 ? 12.271 2.030 -10.652 1.00 90.19 322 GLY A C 1
ATOM 2512 O O . GLY A 1 322 ? 11.252 2.659 -10.349 1.00 90.19 322 GLY A O 1
ATOM 2513 N N . LEU A 1 323 ? 13.403 2.078 -9.950 1.00 88.56 323 LEU A N 1
ATOM 2514 C CA . LEU A 1 323 ? 13.608 2.848 -8.723 1.00 88.56 323 LEU A CA 1
ATOM 2515 C C . LEU A 1 323 ? 14.689 3.905 -8.938 1.00 88.56 323 LEU A C 1
ATOM 2517 O O . LEU A 1 323 ? 15.745 3.610 -9.487 1.00 88.56 323 LEU A O 1
ATOM 2521 N N . TRP A 1 324 ? 14.448 5.139 -8.502 1.00 83.62 324 TRP A N 1
ATOM 2522 C CA . TRP A 1 324 ? 15.430 6.220 -8.610 1.00 83.62 324 TRP A CA 1
ATOM 2523 C C . TRP A 1 324 ? 16.509 6.091 -7.533 1.00 83.62 324 TRP A C 1
ATOM 2525 O O . TRP A 1 324 ? 16.232 6.249 -6.349 1.00 83.62 324 TRP A O 1
ATOM 2535 N N . THR A 1 325 ? 17.755 5.865 -7.941 1.00 78.75 325 THR A N 1
ATOM 2536 C CA . THR A 1 325 ? 18.906 5.614 -7.052 1.00 78.75 325 THR A CA 1
ATOM 2537 C C . THR A 1 325 ? 19.931 6.754 -7.090 1.00 78.75 325 THR A C 1
ATOM 2539 O O . THR A 1 325 ? 21.100 6.572 -6.747 1.00 78.75 325 THR A O 1
ATOM 2542 N N . PHE A 1 326 ? 19.498 7.956 -7.493 1.00 69.69 326 PHE A N 1
ATOM 2543 C CA . PHE A 1 326 ? 20.348 9.139 -7.621 1.00 69.69 326 PHE A CA 1
ATOM 2544 C C . PHE A 1 326 ? 21.290 9.348 -6.432 1.00 69.69 326 PHE A C 1
ATOM 2546 O O . PHE A 1 326 ? 20.860 9.444 -5.284 1.00 69.69 326 PHE A O 1
ATOM 2553 N N . GLY A 1 327 ? 22.577 9.512 -6.740 1.00 63.62 327 GLY A N 1
ATOM 2554 C CA . GLY A 1 327 ? 23.600 9.829 -5.748 1.00 63.62 327 GLY A CA 1
ATOM 2555 C C . GLY A 1 327 ? 24.089 8.635 -4.928 1.00 63.62 327 GLY A C 1
ATOM 2556 O O . GLY A 1 327 ? 24.963 8.841 -4.094 1.00 63.62 327 GLY A O 1
ATOM 2557 N N . ARG A 1 328 ? 23.578 7.416 -5.166 1.00 64.19 328 ARG A N 1
ATOM 2558 C CA . ARG A 1 328 ? 24.157 6.189 -4.600 1.00 64.19 328 ARG A CA 1
ATOM 2559 C C . ARG A 1 328 ? 25.292 5.663 -5.471 1.00 64.19 328 ARG A C 1
ATOM 2561 O O . ARG A 1 328 ? 26.416 5.580 -4.994 1.00 64.19 328 ARG A O 1
ATOM 2568 N N . ASN A 1 329 ? 25.014 5.406 -6.750 1.00 64.56 329 ASN A N 1
ATOM 2569 C CA . ASN A 1 329 ? 25.967 4.787 -7.672 1.00 64.56 329 ASN A CA 1
ATOM 2570 C C . ASN A 1 329 ? 26.135 5.602 -8.965 1.00 64.56 329 ASN A C 1
ATOM 2572 O O . ASN A 1 329 ? 25.602 6.703 -9.118 1.00 64.56 329 ASN A O 1
ATOM 2576 N N . SER A 1 330 ? 26.904 5.053 -9.908 1.00 62.38 330 SER A N 1
ATOM 2577 C CA . SER A 1 330 ? 27.119 5.635 -11.238 1.00 62.38 330 SER A CA 1
ATOM 2578 C C . SER A 1 330 ? 25.840 5.711 -12.080 1.00 62.38 330 SER A C 1
ATOM 2580 O O . SER A 1 330 ? 25.771 6.527 -13.001 1.00 62.38 330 SER A O 1
ATOM 2582 N N . GLN A 1 331 ? 24.832 4.892 -11.765 1.00 66.62 331 GLN A N 1
ATOM 2583 C CA . GLN A 1 331 ? 23.548 4.864 -12.458 1.00 66.62 331 GLN A CA 1
ATOM 2584 C C . GLN A 1 331 ? 22.483 5.668 -11.695 1.00 66.62 331 GLN A C 1
ATOM 2586 O O . GLN A 1 331 ? 22.415 5.593 -10.468 1.00 66.62 331 GLN A O 1
ATOM 2591 N N . PRO A 1 332 ? 21.633 6.445 -12.390 1.00 70.69 332 PRO A N 1
ATOM 2592 C CA . PRO A 1 332 ? 20.622 7.278 -11.740 1.00 70.69 332 PRO A CA 1
ATOM 2593 C C . PRO A 1 332 ? 19.358 6.510 -11.330 1.00 70.69 332 PRO A C 1
ATOM 2595 O O . PRO A 1 332 ? 18.553 7.041 -10.565 1.00 70.69 332 PRO A O 1
ATOM 2598 N N . PHE A 1 333 ? 19.163 5.294 -11.838 1.00 80.19 333 PHE A N 1
ATOM 2599 C CA . PHE A 1 333 ? 18.051 4.420 -11.487 1.00 80.19 333 PHE A CA 1
ATOM 2600 C C . PHE A 1 333 ? 18.490 2.953 -11.488 1.00 80.19 333 PHE A C 1
ATOM 2602 O O . PHE A 1 333 ? 19.526 2.632 -12.063 1.00 80.19 333 PHE A O 1
ATOM 2609 N N . ALA A 1 334 ? 17.677 2.090 -10.883 1.00 83.88 334 ALA A N 1
ATOM 2610 C CA . ALA A 1 334 ? 17.812 0.638 -10.912 1.00 83.88 334 ALA A CA 1
ATOM 2611 C C . ALA A 1 334 ? 16.553 -0.013 -11.511 1.00 83.88 334 ALA A C 1
ATOM 2613 O O . ALA A 1 334 ? 15.424 0.317 -11.123 1.00 83.88 334 ALA A O 1
ATOM 2614 N N . ALA A 1 335 ? 16.744 -0.917 -12.467 1.00 88.06 335 ALA A N 1
ATOM 2615 C CA . ALA A 1 335 ? 15.748 -1.867 -12.952 1.00 88.06 335 ALA A CA 1
ATOM 2616 C C . ALA A 1 335 ? 15.683 -3.097 -12.018 1.00 88.06 335 ALA A C 1
ATOM 2618 O O . ALA A 1 335 ? 16.583 -3.289 -11.206 1.00 88.06 335 ALA A O 1
ATOM 2619 N N . PRO A 1 336 ? 14.641 -3.946 -12.095 1.00 89.56 336 PRO A N 1
ATOM 2620 C CA . PRO A 1 336 ? 14.406 -4.988 -11.091 1.00 89.56 336 PRO A CA 1
ATOM 2621 C C . PRO A 1 336 ? 15.557 -5.994 -10.892 1.00 89.56 336 PRO A C 1
ATOM 2623 O O . PRO A 1 336 ? 15.743 -6.495 -9.785 1.00 89.56 336 PRO A O 1
ATOM 2626 N N . LEU A 1 337 ? 16.339 -6.308 -11.931 1.00 87.00 337 LEU A N 1
ATOM 2627 C CA . LEU A 1 337 ? 17.474 -7.235 -11.802 1.00 87.00 337 LEU A CA 1
ATOM 2628 C C . LEU A 1 337 ? 18.800 -6.555 -11.443 1.00 87.00 337 LEU A C 1
ATOM 2630 O O . LEU A 1 337 ? 19.781 -7.262 -11.204 1.00 87.00 337 LEU A O 1
ATOM 2634 N N . ASP A 1 338 ? 18.837 -5.224 -11.368 1.00 85.94 338 ASP A N 1
ATOM 2635 C CA . ASP A 1 338 ? 20.039 -4.506 -10.955 1.00 85.94 338 ASP A CA 1
ATOM 2636 C C . ASP A 1 338 ? 20.276 -4.712 -9.444 1.00 85.94 338 ASP A C 1
ATOM 2638 O O . ASP A 1 338 ? 19.318 -4.655 -8.661 1.00 85.94 338 ASP A O 1
ATOM 2642 N N . PRO A 1 339 ? 21.526 -4.941 -8.993 1.00 84.56 339 PRO A N 1
ATOM 2643 C CA . PRO A 1 339 ? 21.838 -5.146 -7.576 1.00 84.56 339 PRO A CA 1
ATOM 2644 C C . PRO A 1 339 ? 21.281 -4.045 -6.660 1.00 84.56 339 PRO A C 1
ATOM 2646 O O . PRO A 1 339 ? 20.724 -4.330 -5.598 1.00 84.56 339 PRO A O 1
ATOM 2649 N N . GLU A 1 340 ? 21.351 -2.793 -7.112 1.00 86.25 340 GLU A N 1
ATOM 2650 C CA . GLU A 1 340 ? 20.907 -1.606 -6.380 1.00 86.25 340 GLU A CA 1
ATOM 2651 C C . GLU A 1 340 ? 19.400 -1.572 -6.127 1.00 86.25 340 GLU A C 1
ATOM 2653 O O . GLU A 1 340 ? 18.949 -0.894 -5.201 1.00 86.25 340 GLU A O 1
ATOM 2658 N N . TYR A 1 341 ? 18.607 -2.291 -6.929 1.00 90.50 341 TYR A N 1
ATOM 2659 C CA . TYR A 1 341 ? 17.154 -2.321 -6.787 1.00 90.50 341 TYR A CA 1
ATOM 2660 C C . TYR A 1 341 ? 16.746 -2.786 -5.390 1.00 90.50 341 TYR A C 1
ATOM 2662 O O . TYR A 1 341 ? 15.870 -2.203 -4.754 1.00 90.50 341 TYR A O 1
ATOM 2670 N N . ARG A 1 342 ? 17.424 -3.818 -4.879 1.00 92.81 342 ARG A N 1
ATOM 2671 C CA . ARG A 1 342 ? 17.120 -4.421 -3.575 1.00 92.81 342 ARG A CA 1
ATOM 2672 C C . ARG A 1 342 ? 17.602 -3.565 -2.410 1.00 92.81 342 ARG A C 1
ATOM 2674 O O . ARG A 1 342 ? 16.971 -3.554 -1.356 1.00 92.81 342 ARG A O 1
ATOM 2681 N N . GLU A 1 343 ? 18.691 -2.824 -2.599 1.00 90.88 343 GLU A N 1
ATOM 2682 C CA . GLU A 1 343 ? 19.313 -1.991 -1.561 1.00 90.88 343 GLU A CA 1
ATOM 2683 C C . GLU A 1 343 ? 18.453 -0.794 -1.139 1.00 90.88 343 GLU A C 1
ATOM 2685 O O . GLU A 1 343 ? 18.664 -0.215 -0.070 1.00 90.88 343 GLU A O 1
ATOM 2690 N N . VAL A 1 344 ? 17.502 -0.397 -1.987 1.00 90.94 344 VAL A N 1
ATOM 2691 C CA . VAL A 1 344 ? 16.562 0.703 -1.730 1.00 90.94 344 VAL A CA 1
ATOM 2692 C C . VAL A 1 344 ? 15.174 0.218 -1.300 1.00 90.94 344 VAL A C 1
ATOM 2694 O O . VAL A 1 344 ? 14.254 1.025 -1.171 1.00 90.94 344 VAL A O 1
ATOM 2697 N N . LEU A 1 345 ? 15.003 -1.084 -1.059 1.00 93.88 345 LEU A N 1
ATOM 2698 C CA . LEU A 1 345 ? 13.805 -1.631 -0.426 1.00 93.88 345 LEU A CA 1
ATOM 2699 C C . LEU A 1 345 ? 13.993 -1.636 1.098 1.00 93.88 345 LEU A C 1
ATOM 2701 O O . LEU A 1 345 ? 14.897 -2.276 1.638 1.00 93.88 345 LEU A O 1
ATOM 2705 N N . ALA A 1 346 ? 13.122 -0.919 1.802 1.00 93.25 346 ALA A N 1
ATOM 2706 C CA . ALA A 1 346 ? 13.050 -0.880 3.259 1.00 93.25 346 ALA A CA 1
ATOM 2707 C C . ALA A 1 346 ? 11.927 -1.796 3.761 1.00 93.25 346 ALA A C 1
ATOM 2709 O O . ALA A 1 346 ? 10.990 -2.089 3.020 1.00 93.25 346 ALA A O 1
ATOM 2710 N N . CYS A 1 347 ? 12.018 -2.251 5.014 1.00 93.94 347 CYS A N 1
ATOM 2711 C CA . CYS A 1 347 ? 10.963 -3.036 5.656 1.00 93.94 347 CYS A CA 1
ATOM 2712 C C . CYS A 1 347 ? 10.694 -2.522 7.075 1.00 93.94 347 CYS A C 1
ATOM 2714 O O . CYS A 1 347 ? 11.602 -2.043 7.750 1.00 93.94 347 CYS A O 1
ATOM 2716 N N . SER A 1 348 ? 9.467 -2.669 7.565 1.00 91.44 348 SER A N 1
ATOM 2717 C CA . SER A 1 348 ? 9.106 -2.381 8.957 1.00 91.44 348 SER A CA 1
ATOM 2718 C C . SER A 1 348 ? 10.054 -3.090 9.937 1.00 91.44 348 SER A C 1
ATOM 2720 O O . SER A 1 348 ? 10.354 -4.275 9.769 1.00 91.44 348 SER A O 1
ATOM 2722 N N . GLY A 1 349 ? 10.549 -2.367 10.946 1.00 75.50 349 GLY A N 1
ATOM 2723 C CA . GLY A 1 349 ? 11.512 -2.882 11.929 1.00 75.50 349 GLY A CA 1
ATOM 2724 C C . GLY A 1 349 ? 12.948 -3.061 11.410 1.00 75.50 349 GLY A C 1
ATOM 2725 O O . GLY A 1 349 ? 13.819 -3.485 12.169 1.00 75.50 349 GLY A O 1
ATOM 2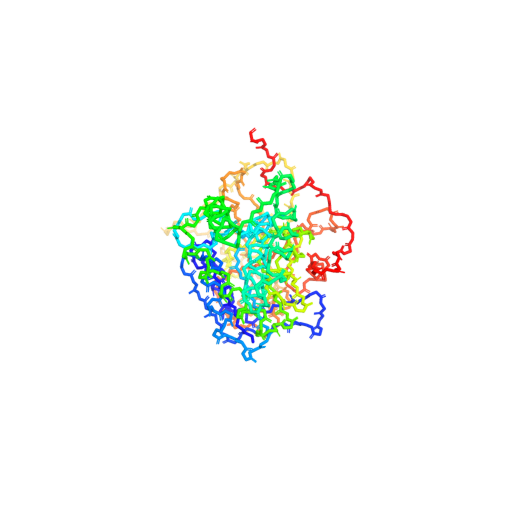726 N N . ARG A 1 350 ? 13.222 -2.753 10.133 1.00 65.88 350 ARG A N 1
ATOM 2727 C CA . ARG A 1 350 ? 14.568 -2.743 9.539 1.00 65.88 350 ARG A CA 1
ATOM 2728 C C . ARG A 1 350 ? 14.684 -1.646 8.479 1.00 65.88 350 ARG A C 1
ATOM 2730 O O . ARG A 1 350 ? 14.342 -1.876 7.314 1.00 65.88 350 ARG A O 1
ATOM 2737 N N . SER A 1 351 ? 15.272 -0.508 8.842 1.00 54.38 351 SER A N 1
ATOM 2738 C CA . SER A 1 351 ? 15.622 0.545 7.880 1.00 54.38 351 SER A CA 1
ATOM 2739 C C . SER A 1 351 ? 16.401 -0.023 6.686 1.00 54.38 351 SER A C 1
ATOM 2741 O O . SER A 1 351 ? 17.120 -1.032 6.789 1.00 54.38 351 SER A O 1
ATOM 2743 N N . ALA A 1 352 ? 16.234 0.583 5.512 1.00 57.28 352 ALA A N 1
ATOM 2744 C CA . ALA A 1 352 ? 17.138 0.312 4.400 1.00 57.28 352 ALA A CA 1
ATOM 2745 C C . ALA A 1 352 ? 18.565 0.740 4.789 1.00 57.28 352 ALA A C 1
ATOM 2747 O O . ALA A 1 352 ? 18.762 1.654 5.587 1.00 57.28 352 ALA A O 1
ATOM 2748 N N . THR A 1 353 ? 19.579 0.048 4.276 1.00 48.47 353 THR A N 1
ATOM 2749 C CA . THR A 1 353 ? 20.975 0.374 4.586 1.00 48.47 353 THR A CA 1
ATOM 2750 C C . THR A 1 353 ? 21.341 1.726 3.960 1.00 48.47 353 THR A C 1
ATOM 2752 O O . THR A 1 353 ? 21.263 1.874 2.738 1.00 48.47 353 THR A O 1
ATOM 2755 N N . GLY A 1 354 ? 21.746 2.695 4.791 1.00 45.91 354 GLY A N 1
ATOM 2756 C CA . GLY A 1 354 ? 22.299 3.999 4.392 1.00 45.91 354 GLY A CA 1
ATOM 2757 C C . GLY A 1 354 ? 21.320 5.177 4.486 1.00 45.91 354 GLY A C 1
ATOM 2758 O O . GLY A 1 354 ? 20.205 5.095 3.977 1.00 45.91 354 GLY A O 1
ATOM 2759 N N . ASP A 1 355 ? 21.771 6.287 5.084 1.00 39.38 355 ASP A N 1
ATOM 2760 C CA . ASP A 1 355 ? 21.039 7.559 5.131 1.00 39.38 355 ASP A CA 1
ATOM 2761 C C . ASP A 1 355 ? 20.710 8.044 3.712 1.00 39.38 355 ASP A C 1
ATOM 2763 O O . ASP A 1 355 ? 21.589 8.232 2.867 1.00 39.38 355 ASP A O 1
ATOM 2767 N N . PHE A 1 356 ? 19.422 8.239 3.429 1.00 44.84 356 PHE A N 1
ATOM 2768 C CA . PHE A 1 356 ? 18.973 8.746 2.137 1.00 44.84 356 PHE A CA 1
ATOM 2769 C C . PHE A 1 356 ? 19.067 10.270 2.137 1.00 44.84 356 PHE A C 1
ATOM 2771 O O . PHE A 1 356 ? 18.464 10.912 3.003 1.00 44.84 356 PHE A O 1
ATOM 2778 N N . PRO A 1 357 ? 19.749 10.898 1.164 1.00 40.66 357 PRO A N 1
ATOM 2779 C CA . PRO A 1 357 ? 19.700 12.343 1.049 1.00 40.66 357 PRO A CA 1
ATOM 2780 C C . PRO A 1 357 ? 18.244 12.770 0.839 1.00 40.66 357 PRO A C 1
ATOM 2782 O O . PRO A 1 357 ? 17.630 12.477 -0.188 1.00 40.66 357 PRO A O 1
ATOM 2785 N N . ALA A 1 358 ? 17.696 13.513 1.806 1.00 42.72 358 ALA A N 1
ATOM 2786 C CA . ALA A 1 358 ? 16.360 14.106 1.720 1.00 42.72 358 ALA A CA 1
ATOM 2787 C C . ALA A 1 358 ? 16.179 14.940 0.430 1.00 42.72 358 ALA A C 1
ATOM 2789 O O . ALA A 1 358 ? 15.069 15.084 -0.089 1.00 42.72 358 ALA A O 1
ATOM 2790 N N . ALA A 1 359 ? 17.292 15.436 -0.116 1.00 34.81 359 ALA A N 1
ATOM 2791 C CA . ALA A 1 359 ? 17.364 16.437 -1.162 1.00 34.81 359 ALA A CA 1
ATOM 2792 C C . ALA A 1 359 ? 17.711 15.891 -2.557 1.00 34.81 359 ALA A C 1
ATOM 2794 O O . ALA A 1 359 ? 18.634 16.390 -3.187 1.00 34.81 359 ALA A O 1
ATOM 2795 N N . LEU A 1 360 ? 16.953 14.935 -3.096 1.00 39.97 360 LEU A N 1
ATOM 2796 C CA . LEU A 1 360 ? 16.900 14.726 -4.556 1.00 39.97 360 LEU A CA 1
ATOM 2797 C C . LEU A 1 360 ? 15.533 14.223 -5.042 1.00 39.97 360 LEU A C 1
ATOM 2799 O O . LEU A 1 360 ? 15.424 13.494 -6.022 1.00 39.97 360 LEU A O 1
ATOM 2803 N N . THR A 1 361 ? 14.467 14.674 -4.383 1.00 39.34 361 THR A N 1
ATOM 2804 C CA . THR A 1 361 ? 13.109 14.494 -4.907 1.00 39.34 361 THR A CA 1
ATOM 2805 C C . THR A 1 361 ? 12.844 15.616 -5.918 1.00 39.34 361 THR A C 1
ATOM 2807 O O . THR A 1 361 ? 12.827 16.784 -5.506 1.00 39.34 361 THR A O 1
ATOM 2810 N N . PRO A 1 362 ? 12.643 15.353 -7.221 1.00 36.38 362 PRO A N 1
ATOM 2811 C CA . PRO A 1 362 ? 11.998 16.349 -8.066 1.00 36.38 362 PRO A CA 1
ATOM 2812 C C . PRO A 1 362 ? 10.612 16.632 -7.453 1.00 36.38 362 PRO A C 1
ATOM 2814 O O . PRO A 1 362 ? 9.852 15.710 -7.196 1.00 36.38 362 PRO A O 1
ATOM 2817 N N . GLY A 1 363 ? 10.328 17.892 -7.102 1.00 37.88 363 GLY A N 1
ATOM 2818 C CA . GLY A 1 363 ? 9.055 18.293 -6.475 1.00 37.88 363 GLY A CA 1
ATOM 2819 C C . GLY A 1 363 ? 9.146 19.010 -5.122 1.00 37.88 363 GLY A C 1
ATOM 2820 O O . GLY A 1 363 ? 8.179 19.648 -4.732 1.00 37.88 363 GLY A O 1
ATOM 2821 N N . GLN A 1 364 ? 10.299 19.045 -4.440 1.00 33.97 364 GLN A N 1
ATOM 2822 C CA . GLN A 1 364 ? 10.474 19.887 -3.233 1.00 33.97 364 GLN A CA 1
ATOM 2823 C C . GLN A 1 364 ? 10.694 21.388 -3.534 1.00 33.97 364 GLN A C 1
ATOM 2825 O O . GLN A 1 364 ? 11.257 22.132 -2.732 1.00 33.97 364 GLN A O 1
ATOM 2830 N N . ALA A 1 365 ? 10.235 21.872 -4.689 1.00 29.84 365 ALA A N 1
ATOM 2831 C CA . ALA A 1 365 ? 10.200 23.300 -4.966 1.00 29.84 365 ALA A CA 1
ATOM 2832 C C . ALA A 1 365 ? 8.893 23.899 -4.425 1.00 29.84 365 ALA A C 1
ATOM 2834 O O . ALA A 1 365 ? 7.922 23.979 -5.164 1.00 29.84 365 ALA A O 1
ATOM 2835 N N . ARG A 1 366 ? 8.952 24.333 -3.157 1.00 29.22 366 ARG A N 1
ATOM 2836 C CA . ARG A 1 366 ? 8.098 25.334 -2.482 1.00 29.22 366 ARG A CA 1
ATOM 2837 C C . ARG A 1 366 ? 6.577 25.090 -2.517 1.00 29.22 366 ARG A C 1
ATOM 2839 O O . ARG A 1 366 ? 5.938 25.241 -3.554 1.00 29.22 366 ARG A O 1
ATOM 2846 N N . ALA A 1 367 ? 6.030 24.793 -1.334 1.00 29.19 367 ALA A N 1
ATOM 2847 C CA . ALA A 1 367 ? 4.688 25.240 -0.962 1.00 29.19 367 ALA A CA 1
ATOM 2848 C C . ALA A 1 367 ? 4.601 26.774 -1.013 1.00 29.19 367 ALA A C 1
ATOM 2850 O O . ALA A 1 367 ? 5.657 27.421 -0.787 1.00 29.19 367 ALA A O 1
#

Radius of gyration: 25.8 Å; chains: 1; bounding box: 52×43×90 Å

Sequence (367 aa):
MRAIIDATGLPQAVSYYRMFPREPARSSEDDMTIDRIIPVHHITLEAVLDQMLAAKADREVLIVAHGEARGLIMHLSAKRSVSALKEALDLVSRVGAALARRAAIRAQSATDQASSWGALAEELKPGSVQGAFTVHEAEAWFGRWLAEQAALVTTGGVHDLEHLIHKMNAVREARFERVEVRACKLGDEALESLCNFLGAGRVCAPSVGTFYVWVQPLVARPATLARWERAFGGPARSPVYRRGAGPTAQHYDVYVPGRRNPLDGLIVPDAFDIRVWEVSRRPHHLYASRAAAGSWSYVKAWVDEHIMRLSRYQRGGFWLAGLWTFGRNSQPFAAPLDPEYREVLACSGRSATGDFPAALTPGQARA

pLDDT: mean 80.71, std 22.2, range [22.64, 98.62]